Protein AF-A0A6P6MC99-F1 (afdb_monomer)

Organism: Carassius auratus (NCBI:txid7957)

Radius of gyration: 52.12 Å; Cα contacts (8 Å, |Δi|>4): 3; chains: 1; bounding box: 119×43×159 Å

Secondary structure (DSSP, 8-state):
---HHHHHT-HHHHHHHHHHHHHHHHHHHHHHHHHHHHHHHHHHHHHHHHHHHHHHHHHHHHHHHHHHHHHHHHHHHHHHHHHHHHHHHHHHHHHHHHHHHHHHHHHHHHHHHHHHHHHHHHHHGGG----------------------------S----------TTSHHHHTTSPPHHHHHHHHHHHHHHHHHHHHHHHHHHHHHHHHHHHHHHS--

Mean predicted aligned error: 21.34 Å

Solvent-accessible surface area (backbone atoms only — not comparable to full-atom values): 13332 Å² total; per-residue (Å²): 130,86,55,78,67,63,72,68,67,37,72,66,56,53,50,52,55,52,49,52,54,50,54,51,49,53,50,52,51,51,52,51,52,54,49,53,52,50,51,52,52,50,53,51,53,51,52,52,50,53,50,52,52,50,52,51,54,53,51,52,53,51,48,55,51,51,52,50,54,48,53,54,47,51,53,51,50,55,53,50,53,55,51,48,56,51,50,54,52,52,52,51,52,51,53,52,50,50,52,51,50,52,51,50,49,53,52,50,51,53,48,52,61,64,47,51,72,62,51,56,64,58,62,62,67,72,74,68,92,78,81,92,71,91,78,86,84,91,81,90,83,90,83,80,88,84,83,90,80,89,83,84,88,80,86,92,68,102,66,87,77,75,80,80,88,70,92,78,68,69,76,60,66,78,68,54,74,52,72,68,57,53,53,50,52,51,51,54,52,52,51,53,48,54,54,51,52,51,52,52,52,51,51,52,52,50,51,52,48,50,54,49,50,63,68,65,69,77,119

Structure (mmCIF, N/CA/C/O backbone):
data_AF-A0A6P6MC99-F1
#
_entry.id   AF-A0A6P6MC99-F1
#
loop_
_atom_site.group_PDB
_atom_site.id
_atom_site.type_symbol
_atom_site.label_atom_id
_atom_site.label_alt_id
_atom_site.label_comp_id
_atom_site.label_asym_id
_atom_site.label_entity_id
_atom_site.label_seq_id
_atom_site.pdbx_PDB_ins_code
_atom_site.Cartn_x
_atom_site.Cartn_y
_atom_site.Cartn_z
_atom_site.occupancy
_atom_site.B_iso_or_equiv
_atom_site.auth_seq_id
_atom_site.auth_comp_id
_atom_site.auth_asym_id
_atom_site.auth_atom_id
_atom_site.pdbx_PDB_model_num
ATOM 1 N N . MET A 1 1 ? 49.442 17.385 -78.222 1.00 50.19 1 MET A N 1
ATOM 2 C CA . MET A 1 1 ? 48.466 17.963 -77.278 1.00 50.19 1 MET A CA 1
ATOM 3 C C . MET A 1 1 ? 48.002 16.798 -76.418 1.00 50.19 1 MET A C 1
ATOM 5 O O . MET A 1 1 ? 47.464 15.870 -77.012 1.00 50.19 1 MET A O 1
ATOM 9 N N . PRO A 1 2 ? 48.352 16.731 -75.122 1.00 54.12 2 PRO A N 1
ATOM 10 C CA . PRO A 1 2 ? 47.949 15.601 -74.289 1.00 54.12 2 PRO A CA 1
ATOM 11 C C . PRO A 1 2 ? 46.421 15.571 -74.221 1.00 54.12 2 PRO A C 1
ATOM 13 O O . PRO A 1 2 ? 45.780 16.626 -74.162 1.00 54.12 2 PRO A O 1
ATOM 16 N N . LEU A 1 3 ? 45.843 14.379 -74.328 1.00 57.00 3 LEU A N 1
ATOM 17 C CA . LEU A 1 3 ? 44.398 14.209 -74.242 1.00 57.00 3 LEU A CA 1
ATOM 18 C C . LEU A 1 3 ? 43.986 14.481 -72.792 1.00 57.00 3 LEU A C 1
ATOM 20 O O . LEU A 1 3 ? 44.725 14.170 -71.863 1.00 57.00 3 LEU A O 1
ATOM 24 N N . ILE A 1 4 ? 42.804 15.062 -72.577 1.00 61.16 4 ILE A N 1
ATOM 25 C CA . ILE A 1 4 ? 42.266 15.355 -71.232 1.00 61.16 4 ILE A CA 1
ATOM 26 C C . ILE A 1 4 ? 42.248 14.091 -70.339 1.00 61.16 4 ILE A C 1
ATOM 28 O O . ILE A 1 4 ? 42.327 14.202 -69.118 1.00 61.16 4 ILE A O 1
ATOM 32 N N . SER A 1 5 ? 42.244 12.893 -70.939 1.00 58.34 5 SER A N 1
ATOM 33 C CA . SER A 1 5 ? 42.424 11.605 -70.255 1.00 58.34 5 SER A CA 1
ATOM 34 C C . SER A 1 5 ? 43.737 11.486 -69.472 1.00 58.34 5 SER A C 1
ATOM 36 O O . SER A 1 5 ? 43.748 10.891 -68.400 1.00 58.34 5 SER A O 1
ATOM 38 N N . ASP A 1 6 ? 44.827 12.085 -69.952 1.00 56.38 6 ASP A N 1
ATOM 39 C CA . ASP A 1 6 ? 46.162 11.930 -69.359 1.00 56.38 6 ASP A CA 1
ATOM 40 C C . ASP A 1 6 ? 46.322 12.759 -68.072 1.00 56.38 6 ASP A C 1
ATOM 42 O O . ASP A 1 6 ? 47.178 12.466 -67.238 1.00 56.38 6 ASP A O 1
ATOM 46 N N . PHE A 1 7 ? 45.469 13.773 -67.873 1.00 56.84 7 PHE A N 1
ATOM 47 C CA . PHE A 1 7 ? 45.438 14.588 -66.654 1.00 56.84 7 PHE A CA 1
ATOM 48 C C . PHE A 1 7 ? 44.745 13.857 -65.489 1.00 56.84 7 PHE A C 1
ATOM 50 O O . PHE A 1 7 ? 45.154 13.991 -64.335 1.00 56.84 7 PHE A O 1
ATOM 57 N N . PHE A 1 8 ? 43.737 13.031 -65.794 1.00 57.69 8 PHE A N 1
ATOM 58 C CA . PHE A 1 8 ? 43.006 12.223 -64.809 1.00 57.69 8 PHE A CA 1
ATOM 59 C C . PHE A 1 8 ? 43.668 10.868 -64.502 1.00 57.69 8 PHE A C 1
ATOM 61 O O . PHE A 1 8 ? 43.367 10.278 -63.469 1.00 57.69 8 PHE A O 1
ATOM 68 N N . SER A 1 9 ? 44.608 10.399 -65.330 1.00 60.66 9 SER A N 1
ATOM 69 C CA . SER A 1 9 ? 45.383 9.162 -65.115 1.00 60.66 9 SER A CA 1
ATOM 70 C C . SER A 1 9 ? 46.710 9.372 -64.367 1.00 60.66 9 SER A C 1
ATOM 72 O O . SER A 1 9 ? 47.644 8.583 -64.513 1.00 60.66 9 SER A O 1
ATOM 74 N N . THR A 1 10 ? 46.832 10.427 -63.554 1.00 70.12 10 THR A N 1
ATOM 75 C CA . THR A 1 10 ? 48.016 10.584 -62.697 1.00 70.12 10 THR A CA 1
ATOM 76 C C . THR A 1 10 ? 47.891 9.694 -61.447 1.00 70.12 10 THR A C 1
ATOM 78 O O . THR A 1 10 ? 46.850 9.718 -60.787 1.00 70.12 10 THR A O 1
ATOM 81 N N . PRO A 1 11 ? 48.942 8.942 -61.053 1.00 78.00 11 PRO A N 1
ATOM 82 C CA . PRO A 1 11 ? 48.895 8.014 -59.911 1.00 78.00 11 PRO A CA 1
ATOM 83 C C . PRO A 1 11 ? 48.444 8.653 -58.590 1.00 78.00 11 PRO A C 1
ATOM 85 O O . PRO A 1 11 ? 47.898 7.982 -57.717 1.00 78.00 11 PRO A O 1
ATOM 88 N N . ALA A 1 12 ? 48.661 9.963 -58.439 1.00 79.75 12 ALA A N 1
ATOM 89 C CA . ALA A 1 12 ? 48.211 10.723 -57.282 1.00 79.75 12 ALA A CA 1
ATOM 90 C C . ALA A 1 12 ? 46.677 10.809 -57.210 1.00 79.75 12 ALA A C 1
ATOM 92 O O . ALA A 1 12 ? 46.110 10.555 -56.151 1.00 79.75 12 ALA A O 1
ATOM 93 N N . VAL A 1 13 ? 45.999 11.121 -58.319 1.00 84.56 13 VAL A N 1
ATOM 94 C CA . VAL A 1 13 ? 44.530 11.246 -58.360 1.00 84.56 13 VAL A CA 1
ATOM 95 C C . VAL A 1 13 ? 43.867 9.900 -58.068 1.00 84.56 13 VAL A C 1
ATOM 97 O O . VAL A 1 13 ? 42.943 9.831 -57.261 1.00 84.56 13 VAL A O 1
ATOM 100 N N . GLU A 1 14 ? 44.391 8.815 -58.639 1.00 83.94 14 GLU A N 1
ATOM 101 C CA . GLU A 1 14 ? 43.899 7.458 -58.381 1.00 83.94 14 GLU A CA 1
ATOM 102 C C . GLU A 1 14 ? 44.097 7.038 -56.913 1.00 83.94 14 GLU A C 1
ATOM 104 O O . GLU A 1 14 ? 43.202 6.452 -56.299 1.00 83.94 14 GLU A O 1
ATOM 109 N N . TYR A 1 15 ? 45.234 7.401 -56.310 1.00 88.81 15 TYR A N 1
ATOM 110 C CA . TYR A 1 15 ? 45.494 7.168 -54.890 1.00 88.81 15 TYR A CA 1
ATOM 111 C C . TYR A 1 15 ? 44.504 7.915 -53.981 1.00 88.81 15 TYR A C 1
ATOM 113 O O . TYR A 1 15 ? 43.964 7.313 -53.050 1.00 88.81 15 TYR A O 1
ATOM 121 N N . TYR A 1 16 ? 44.231 9.197 -54.252 1.00 90.44 16 TYR A N 1
ATOM 122 C CA . TYR A 1 16 ? 43.278 9.985 -53.463 1.00 90.44 16 TYR A CA 1
ATOM 123 C C . TYR A 1 16 ? 41.850 9.445 -53.575 1.00 90.44 16 TYR A C 1
ATOM 125 O O . TYR A 1 16 ? 41.212 9.238 -52.545 1.00 90.44 16 TYR A O 1
ATOM 133 N N . LEU A 1 17 ? 41.385 9.124 -54.787 1.00 90.81 17 LEU A N 1
ATOM 134 C CA . LEU A 1 17 ? 40.055 8.542 -55.003 1.00 90.81 17 LEU A CA 1
ATOM 135 C C . LEU A 1 17 ? 39.901 7.190 -54.299 1.00 90.81 17 LEU A C 1
ATOM 137 O O . LEU A 1 17 ? 38.873 6.916 -53.681 1.00 90.81 17 LEU A O 1
ATOM 141 N N . ARG A 1 18 ? 40.936 6.343 -54.343 1.00 92.06 18 ARG A N 1
ATOM 142 C CA . ARG A 1 18 ? 40.923 5.051 -53.648 1.00 92.06 18 ARG A CA 1
ATOM 143 C C . ARG A 1 18 ? 40.907 5.217 -52.129 1.00 92.06 18 ARG A C 1
ATOM 145 O O . ARG A 1 18 ? 40.238 4.444 -51.445 1.00 92.06 18 ARG A O 1
ATOM 152 N N . LYS A 1 19 ? 41.639 6.199 -51.600 1.00 94.25 19 LYS A N 1
ATOM 153 C CA . LYS A 1 19 ? 41.633 6.516 -50.169 1.00 94.25 19 LYS A CA 1
ATOM 154 C C . LYS A 1 19 ? 40.253 7.002 -49.723 1.00 94.25 19 LYS A C 1
ATOM 156 O O . LYS A 1 19 ? 39.704 6.443 -48.784 1.00 94.25 19 LYS A O 1
ATOM 161 N N . GLU A 1 20 ? 39.673 7.961 -50.437 1.00 94.38 20 GLU A N 1
ATOM 162 C CA . GLU A 1 20 ? 38.347 8.505 -50.133 1.00 94.38 20 GLU A CA 1
ATOM 163 C C . GLU A 1 20 ? 37.256 7.425 -50.204 1.00 94.38 20 GLU A C 1
ATOM 165 O O . GLU A 1 20 ? 36.445 7.305 -49.290 1.00 94.38 20 GLU A O 1
ATOM 170 N N . ALA A 1 21 ? 37.295 6.548 -51.213 1.00 94.88 21 ALA A N 1
ATOM 171 C CA . ALA A 1 21 ? 36.375 5.415 -51.310 1.00 94.88 21 ALA A CA 1
ATOM 172 C C . ALA A 1 21 ? 36.503 4.433 -50.127 1.00 94.88 21 ALA A C 1
ATOM 174 O O . ALA A 1 21 ? 35.495 3.917 -49.639 1.00 94.88 21 ALA A O 1
ATOM 175 N N . ASN A 1 22 ? 37.724 4.182 -49.643 1.00 95.38 22 ASN A N 1
ATOM 176 C CA . ASN A 1 22 ? 37.948 3.346 -48.462 1.00 95.38 22 ASN A CA 1
ATOM 177 C C . ASN A 1 22 ? 37.447 4.020 -47.176 1.00 95.38 22 ASN A C 1
ATOM 179 O O . ASN A 1 22 ? 36.806 3.355 -46.364 1.00 95.38 22 ASN A O 1
ATOM 183 N N . ASP A 1 23 ? 37.682 5.323 -47.008 1.00 95.94 23 ASP A N 1
ATOM 184 C CA . ASP A 1 23 ? 37.211 6.094 -45.850 1.00 95.94 23 ASP A CA 1
ATOM 185 C C . ASP A 1 23 ? 35.669 6.159 -45.824 1.00 95.94 23 ASP A C 1
ATOM 187 O O . ASP A 1 23 ? 35.039 5.978 -44.776 1.00 95.94 23 ASP A O 1
ATOM 191 N N . MET A 1 24 ? 35.037 6.322 -46.993 1.00 96.19 24 MET A N 1
ATOM 192 C CA . MET A 1 24 ? 33.581 6.246 -47.149 1.00 96.19 24 MET A CA 1
ATOM 193 C C . MET A 1 24 ? 33.042 4.855 -46.808 1.00 96.19 24 MET A C 1
ATOM 195 O O . MET A 1 24 ? 32.034 4.745 -46.109 1.00 96.19 24 MET A O 1
ATOM 199 N N . LYS A 1 25 ? 33.710 3.787 -47.265 1.00 97.19 25 LYS A N 1
ATOM 200 C CA . LYS A 1 25 ? 33.334 2.406 -46.936 1.00 97.19 25 LYS A CA 1
ATOM 201 C C . LYS A 1 25 ? 33.411 2.155 -45.430 1.00 97.19 25 LYS A C 1
ATOM 203 O O . LYS A 1 25 ? 32.454 1.638 -44.861 1.00 97.19 25 LYS A O 1
ATOM 208 N N . TYR A 1 26 ? 34.508 2.562 -44.793 1.00 97.31 26 TYR A N 1
ATOM 209 C CA . TYR A 1 26 ? 34.687 2.438 -43.347 1.00 97.31 26 TYR A CA 1
ATOM 210 C C . TYR A 1 26 ? 33.591 3.190 -42.582 1.00 97.31 26 TYR A C 1
ATOM 212 O O . TYR A 1 26 ? 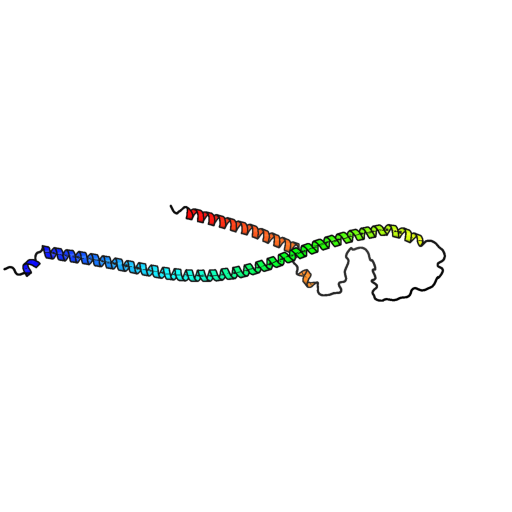32.969 2.648 -41.672 1.00 97.31 26 TYR A O 1
ATOM 220 N N . THR A 1 27 ? 33.280 4.416 -43.007 1.00 96.75 27 THR A N 1
ATOM 221 C CA . THR A 1 27 ? 32.202 5.210 -42.403 1.00 96.75 27 THR A CA 1
ATOM 222 C C . THR A 1 27 ? 30.839 4.530 -42.563 1.00 96.75 27 THR A C 1
ATOM 224 O O . THR A 1 27 ? 30.062 4.486 -41.611 1.00 96.75 27 THR A O 1
ATOM 227 N N . ALA A 1 28 ? 30.541 3.959 -43.733 1.00 97.56 28 ALA A N 1
ATOM 228 C CA . ALA A 1 28 ? 29.290 3.240 -43.973 1.00 97.56 28 ALA A CA 1
ATOM 229 C C . ALA A 1 28 ? 29.161 1.972 -43.108 1.00 97.56 28 ALA A C 1
ATOM 231 O O . ALA A 1 28 ? 28.075 1.683 -42.604 1.00 97.56 28 ALA A O 1
ATOM 232 N N . GLU A 1 29 ? 30.258 1.237 -42.908 1.00 97.44 29 GLU A N 1
ATOM 233 C CA . GLU A 1 29 ? 30.307 0.078 -42.009 1.00 97.44 29 GLU A CA 1
ATOM 234 C C . GLU A 1 29 ? 30.057 0.499 -40.553 1.00 97.44 29 GLU A C 1
ATOM 236 O O . GLU A 1 29 ? 29.166 -0.060 -39.912 1.00 97.44 29 GLU A O 1
ATOM 241 N N . MET A 1 30 ? 30.714 1.562 -40.071 1.00 97.31 30 MET A N 1
ATOM 242 C CA . MET A 1 30 ? 30.460 2.098 -38.725 1.00 97.31 30 MET A CA 1
ATOM 243 C C . MET A 1 30 ? 29.006 2.552 -38.532 1.00 97.31 30 MET A C 1
ATOM 245 O O . MET A 1 30 ? 28.391 2.261 -37.507 1.00 97.31 30 MET A O 1
ATOM 249 N N . VAL A 1 31 ? 28.425 3.253 -39.513 1.00 98.12 31 VAL A N 1
ATOM 250 C CA . VAL A 1 31 ? 27.023 3.703 -39.441 1.00 98.12 31 VAL A CA 1
ATOM 251 C C . VAL A 1 31 ? 26.068 2.511 -39.391 1.00 98.12 31 VAL A C 1
ATOM 253 O O . VAL A 1 31 ? 25.091 2.534 -38.641 1.00 98.12 31 VAL A O 1
ATOM 256 N N . LYS A 1 32 ? 26.347 1.450 -40.153 1.00 98.00 32 LYS A N 1
ATOM 257 C CA . LYS A 1 32 ? 25.544 0.224 -40.138 1.00 98.00 32 LYS A CA 1
ATOM 258 C C . LYS A 1 32 ? 25.572 -0.449 -38.765 1.00 98.00 32 LYS A C 1
ATOM 260 O O . LYS A 1 32 ? 24.515 -0.842 -38.273 1.00 98.00 32 LYS A O 1
ATOM 265 N N . GLU A 1 33 ? 26.744 -0.559 -38.146 1.00 97.75 33 GLU A N 1
ATOM 266 C CA . GLU A 1 33 ? 26.887 -1.131 -36.803 1.00 97.75 33 GLU A CA 1
ATOM 267 C C . GLU A 1 33 ? 26.158 -0.291 -35.750 1.00 97.75 33 GLU A C 1
ATOM 269 O O . GLU A 1 33 ? 25.391 -0.833 -34.952 1.00 97.75 33 GLU A O 1
ATOM 274 N N . ALA A 1 34 ? 26.318 1.035 -35.792 1.00 97.81 34 ALA A N 1
ATOM 275 C CA . ALA A 1 34 ? 25.622 1.948 -34.889 1.00 97.81 34 ALA A CA 1
ATOM 276 C C . ALA A 1 34 ? 24.094 1.834 -35.023 1.00 97.81 34 ALA A C 1
ATOM 278 O O . ALA A 1 34 ? 23.380 1.815 -34.020 1.00 97.81 34 ALA A O 1
ATOM 279 N N . LEU A 1 35 ? 23.581 1.696 -36.251 1.00 98.00 35 LEU A N 1
ATOM 280 C CA . LEU A 1 35 ? 22.150 1.523 -36.498 1.00 98.00 35 LEU A CA 1
ATOM 281 C C . LEU A 1 35 ? 21.629 0.186 -35.955 1.00 98.00 35 LEU A C 1
ATOM 283 O O . LEU A 1 35 ? 20.550 0.142 -35.366 1.00 98.00 35 LEU A O 1
ATOM 287 N N . GLN A 1 36 ? 22.391 -0.899 -36.117 1.00 97.81 36 GLN A N 1
ATOM 288 C CA . GLN A 1 36 ? 22.026 -2.204 -35.558 1.00 97.81 36 GLN A CA 1
ATOM 289 C C . GLN A 1 36 ? 21.984 -2.167 -34.028 1.00 97.81 36 GLN A C 1
ATOM 291 O O . GLN A 1 36 ? 21.026 -2.655 -33.429 1.00 97.81 36 GLN A O 1
ATOM 296 N N . GLN A 1 37 ? 22.974 -1.542 -33.390 1.00 97.44 37 GLN A N 1
ATOM 297 C CA . GLN A 1 37 ? 22.988 -1.374 -31.936 1.00 97.44 37 GLN A CA 1
ATOM 298 C C . GLN A 1 37 ? 21.809 -0.520 -31.453 1.00 97.44 37 GLN A C 1
ATOM 300 O O . GLN A 1 37 ? 21.129 -0.902 -30.501 1.00 97.44 37 GLN A O 1
ATOM 305 N N . ALA A 1 38 ? 21.509 0.585 -32.142 1.00 97.75 38 ALA A N 1
ATOM 306 C CA . ALA A 1 38 ? 20.362 1.433 -31.826 1.00 97.75 38 ALA A CA 1
ATOM 307 C C . ALA A 1 38 ? 19.029 0.676 -31.956 1.00 97.75 38 ALA A C 1
ATOM 309 O O . ALA A 1 38 ? 18.156 0.822 -31.102 1.00 97.75 38 ALA A O 1
ATOM 310 N N . TYR A 1 39 ? 18.887 -0.174 -32.977 1.00 97.38 39 TYR A N 1
ATOM 311 C CA . TYR A 1 39 ? 17.707 -1.022 -33.153 1.00 97.38 39 TYR A CA 1
ATOM 312 C C . TYR A 1 39 ? 17.544 -2.027 -32.003 1.00 97.38 39 TYR A C 1
ATOM 314 O O . TYR A 1 39 ? 16.454 -2.166 -31.449 1.00 97.38 39 TYR A O 1
ATOM 322 N N . HIS A 1 40 ? 18.628 -2.691 -31.592 1.00 97.56 40 HIS A N 1
ATOM 323 C CA . HIS A 1 40 ? 18.593 -3.607 -30.450 1.00 97.56 40 HIS A CA 1
ATOM 324 C C . HIS A 1 40 ? 18.241 -2.890 -29.143 1.00 97.56 40 HIS A C 1
ATOM 326 O O . HIS A 1 40 ? 17.380 -3.368 -28.403 1.00 97.56 40 HIS A O 1
ATOM 332 N N . ALA A 1 41 ? 18.839 -1.724 -28.890 1.00 97.69 41 ALA A N 1
ATOM 333 C CA . ALA A 1 41 ? 18.523 -0.908 -27.723 1.00 97.69 41 ALA A CA 1
ATOM 334 C C . ALA A 1 41 ? 17.046 -0.474 -27.719 1.00 97.69 41 ALA A C 1
ATOM 336 O O . ALA A 1 41 ? 16.361 -0.639 -26.712 1.00 97.69 41 ALA A O 1
ATOM 337 N N . GLN A 1 42 ? 16.521 -0.000 -28.855 1.00 97.94 42 GLN A N 1
ATOM 338 C CA . GLN A 1 42 ? 15.112 0.383 -28.989 1.00 97.94 42 GLN A CA 1
ATOM 339 C C . GLN A 1 42 ? 14.168 -0.798 -28.731 1.00 97.94 42 GLN A C 1
ATOM 341 O O . GLN A 1 42 ? 13.154 -0.641 -28.046 1.00 97.94 42 GLN A O 1
ATOM 346 N N . SER A 1 43 ? 14.491 -1.979 -29.261 1.00 97.69 43 SER A N 1
ATOM 347 C CA . SER A 1 43 ? 13.694 -3.184 -29.032 1.00 97.69 43 SER A CA 1
ATOM 348 C C . SER A 1 43 ? 13.678 -3.570 -27.552 1.00 97.69 43 SER A C 1
ATOM 350 O O . SER A 1 43 ? 12.610 -3.876 -27.031 1.00 97.69 43 SER A O 1
ATOM 352 N N . SER A 1 44 ? 14.827 -3.509 -26.867 1.00 98.00 44 SER A N 1
ATOM 353 C CA . SER A 1 44 ? 14.922 -3.798 -25.427 1.00 98.00 44 SER A CA 1
ATOM 354 C C . SER A 1 44 ? 14.071 -2.830 -24.607 1.00 98.00 44 SER A C 1
ATOM 356 O O . SER A 1 44 ? 13.232 -3.258 -23.820 1.00 98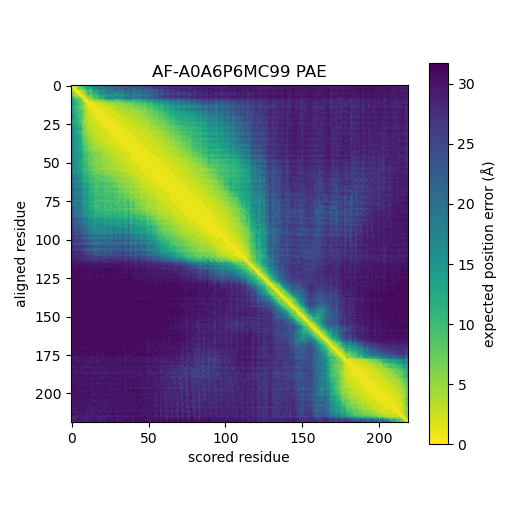.00 44 SER A O 1
ATOM 358 N N . VAL A 1 45 ? 14.207 -1.525 -24.868 1.00 98.00 45 VAL A N 1
ATOM 359 C CA . VAL A 1 45 ? 13.413 -0.479 -24.204 1.00 98.00 45 VAL A CA 1
ATOM 360 C C . VAL A 1 45 ? 11.916 -0.685 -24.438 1.00 98.00 45 VAL A C 1
ATOM 362 O O . VAL A 1 45 ? 11.110 -0.487 -23.535 1.00 98.00 45 VAL A O 1
ATOM 365 N N . THR A 1 46 ? 11.520 -1.111 -25.638 1.00 98.00 46 THR A N 1
ATOM 366 C CA . THR A 1 46 ? 10.107 -1.358 -25.955 1.00 98.00 46 THR A CA 1
ATOM 367 C C . THR A 1 46 ? 9.529 -2.513 -25.134 1.00 98.00 46 THR A C 1
ATOM 369 O O . THR A 1 46 ? 8.394 -2.411 -24.667 1.00 98.00 46 THR A O 1
ATOM 372 N N . GLU A 1 47 ? 10.282 -3.595 -24.932 1.00 98.25 47 GLU A N 1
ATOM 373 C CA . GLU A 1 47 ? 9.836 -4.715 -24.095 1.00 98.25 47 GLU A CA 1
ATOM 374 C C . GLU A 1 47 ? 9.798 -4.342 -22.607 1.00 98.25 47 GLU A C 1
ATOM 376 O O . GLU A 1 47 ? 8.810 -4.628 -21.930 1.00 98.25 47 GLU A O 1
ATOM 381 N N . GLU A 1 48 ? 10.798 -3.611 -22.109 1.00 98.44 48 GLU A N 1
ATOM 382 C CA . GLU A 1 48 ? 10.798 -3.102 -20.730 1.00 98.44 48 GLU A CA 1
ATOM 383 C C . GLU A 1 48 ? 9.619 -2.156 -20.464 1.00 98.44 48 GLU A C 1
ATOM 385 O O . GLU A 1 48 ? 8.963 -2.256 -19.429 1.00 98.44 48 GLU A O 1
ATOM 390 N N . LEU A 1 49 ? 9.272 -1.285 -21.419 1.00 97.94 49 LEU A N 1
ATOM 391 C CA . LEU A 1 49 ? 8.105 -0.405 -21.306 1.00 97.94 49 LEU A CA 1
ATOM 392 C C . LEU A 1 49 ? 6.782 -1.178 -21.286 1.00 97.94 49 LEU A C 1
ATOM 394 O O . LEU A 1 49 ? 5.857 -0.796 -20.560 1.00 97.94 49 LEU A O 1
ATOM 398 N N . LYS A 1 50 ? 6.666 -2.266 -22.058 1.00 98.31 50 LYS A N 1
ATOM 399 C CA . LYS A 1 50 ? 5.489 -3.147 -21.999 1.00 98.31 50 LYS A CA 1
ATOM 400 C C . LYS A 1 50 ? 5.372 -3.804 -20.629 1.00 98.31 50 LYS A C 1
ATOM 402 O O . LYS A 1 50 ? 4.273 -3.813 -20.072 1.00 98.31 50 LYS A O 1
ATOM 407 N N . GLN A 1 51 ? 6.484 -4.295 -20.082 1.00 98.31 51 GLN A N 1
ATOM 408 C CA . GLN A 1 51 ? 6.510 -4.892 -18.750 1.00 98.31 51 GLN A CA 1
ATOM 409 C C . GLN A 1 51 ? 6.127 -3.865 -17.680 1.00 98.31 51 GLN A C 1
ATOM 411 O O . GLN A 1 51 ? 5.183 -4.096 -16.931 1.00 98.31 51 GLN A O 1
ATOM 416 N N . ALA A 1 52 ? 6.744 -2.681 -17.692 1.00 98.44 52 ALA A N 1
ATOM 417 C CA . ALA A 1 52 ? 6.407 -1.597 -16.771 1.00 98.44 52 ALA A CA 1
ATOM 418 C C . ALA A 1 52 ? 4.923 -1.198 -16.866 1.00 98.44 52 ALA A C 1
ATOM 420 O O . ALA A 1 52 ? 4.268 -0.954 -15.856 1.00 98.44 52 ALA A O 1
ATOM 421 N N . THR A 1 53 ? 4.350 -1.186 -18.073 1.00 98.25 53 THR A N 1
ATOM 422 C CA . THR A 1 53 ? 2.917 -0.916 -18.272 1.00 98.25 53 THR A CA 1
ATOM 423 C C . THR A 1 53 ? 2.035 -2.001 -17.648 1.00 98.25 53 THR A C 1
ATOM 425 O O . THR A 1 53 ? 0.987 -1.688 -17.078 1.00 98.25 53 THR A O 1
ATOM 428 N N . ALA A 1 54 ? 2.425 -3.273 -17.764 1.00 98.25 54 ALA A N 1
ATOM 429 C CA . ALA A 1 54 ? 1.716 -4.382 -17.133 1.00 98.25 54 ALA A CA 1
ATOM 430 C C . ALA A 1 54 ? 1.793 -4.288 -15.601 1.00 98.25 54 ALA A C 1
ATOM 432 O O . ALA A 1 54 ? 0.762 -4.395 -14.933 1.00 98.25 54 ALA A O 1
ATOM 433 N N . ASP A 1 55 ? 2.975 -3.991 -15.064 1.00 98.50 55 ASP A N 1
ATOM 434 C CA . ASP A 1 55 ? 3.211 -3.850 -13.626 1.00 98.50 55 ASP A CA 1
ATOM 435 C C . ASP A 1 55 ? 2.427 -2.668 -13.033 1.00 98.50 55 ASP A C 1
ATOM 437 O O . ASP A 1 55 ? 1.810 -2.800 -11.974 1.00 98.50 55 ASP A O 1
ATOM 441 N N . ILE A 1 56 ? 2.362 -1.531 -13.740 1.00 98.31 56 ILE A N 1
ATOM 442 C CA . ILE A 1 56 ? 1.550 -0.369 -13.344 1.00 98.31 56 ILE A CA 1
ATOM 443 C C . ILE A 1 56 ? 0.069 -0.747 -13.264 1.00 98.31 56 ILE A C 1
ATOM 445 O O . ILE A 1 56 ? -0.594 -0.438 -12.275 1.00 98.31 56 ILE A O 1
ATOM 449 N N . LYS A 1 57 ? -0.459 -1.451 -14.274 1.00 98.00 57 LYS A N 1
ATOM 450 C CA . LYS A 1 57 ? -1.860 -1.903 -14.269 1.00 98.00 57 LYS A CA 1
ATOM 451 C C . LYS A 1 57 ? -2.140 -2.879 -13.126 1.00 98.00 57 LYS A C 1
ATOM 453 O O . LYS A 1 57 ? -3.175 -2.761 -12.474 1.00 98.00 57 LYS A O 1
ATOM 458 N N . GLY A 1 58 ? -1.221 -3.810 -12.867 1.00 98.12 58 GLY A N 1
ATOM 459 C CA . GLY A 1 58 ? -1.316 -4.735 -11.736 1.00 98.12 58 GLY A CA 1
ATOM 460 C C . GLY A 1 58 ? -1.326 -4.000 -10.395 1.00 98.12 58 GLY A C 1
ATOM 461 O O . GLY A 1 58 ? -2.196 -4.242 -9.560 1.00 98.12 58 GLY A O 1
ATOM 462 N N . THR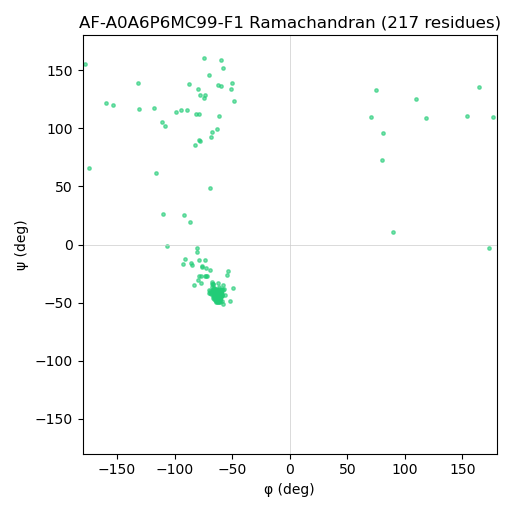 A 1 59 ? -0.425 -3.033 -10.226 1.00 98.12 59 THR A N 1
ATOM 463 C CA . THR A 1 59 ? -0.338 -2.196 -9.019 1.00 98.12 59 THR A CA 1
ATOM 464 C C . THR A 1 59 ? -1.611 -1.380 -8.809 1.00 98.12 59 THR A C 1
ATOM 466 O O . THR A 1 59 ? -2.122 -1.311 -7.695 1.00 98.12 59 THR A O 1
ATOM 469 N N . GLN A 1 60 ? -2.177 -0.811 -9.875 1.00 98.25 60 GLN A N 1
ATOM 470 C CA . GLN A 1 60 ? -3.421 -0.049 -9.795 1.00 98.25 60 GLN A CA 1
ATOM 471 C C . GLN A 1 60 ? -4.610 -0.922 -9.369 1.00 98.25 60 GLN A C 1
ATOM 473 O O . GLN A 1 60 ? -5.438 -0.483 -8.576 1.00 98.25 60 GLN A O 1
ATOM 478 N N . HIS A 1 61 ? -4.682 -2.169 -9.843 1.00 98.00 61 HIS A N 1
ATOM 479 C CA . HIS A 1 61 ? -5.708 -3.113 -9.401 1.00 98.00 61 HIS A CA 1
ATOM 480 C C . HIS A 1 61 ? -5.570 -3.459 -7.910 1.00 98.00 61 HIS A C 1
ATOM 482 O O . HIS A 1 61 ? -6.562 -3.477 -7.182 1.00 98.00 61 HIS A O 1
ATOM 488 N N . LEU A 1 62 ? -4.342 -3.706 -7.440 1.00 98.38 62 LEU A N 1
ATOM 489 C CA . LEU A 1 62 ? -4.079 -3.961 -6.021 1.00 98.38 62 LEU A CA 1
ATOM 490 C C . LEU A 1 62 ? -4.452 -2.759 -5.149 1.00 98.38 62 LEU A C 1
ATOM 492 O O . LEU A 1 62 ? -5.058 -2.950 -4.098 1.00 98.38 62 LEU A O 1
ATOM 496 N N . LEU A 1 63 ? -4.157 -1.538 -5.602 1.00 98.44 63 LEU A N 1
ATOM 497 C CA . LEU A 1 63 ? -4.515 -0.316 -4.885 1.00 98.44 63 LEU A CA 1
ATOM 498 C C . LEU A 1 63 ? -6.031 -0.208 -4.677 1.00 98.44 63 LEU A C 1
ATOM 500 O O . LEU A 1 63 ? -6.470 -0.027 -3.548 1.00 98.44 63 LEU A O 1
ATOM 504 N N . VAL A 1 64 ? -6.824 -0.417 -5.734 1.00 97.69 64 VAL A N 1
ATOM 505 C CA . VAL A 1 64 ? -8.296 -0.399 -5.642 1.00 97.69 64 VAL A CA 1
ATOM 506 C C . VAL A 1 64 ? -8.810 -1.459 -4.659 1.00 97.69 64 VAL A C 1
ATOM 508 O O . VAL A 1 64 ? -9.736 -1.200 -3.891 1.00 97.69 64 VAL A O 1
ATOM 511 N N . SER A 1 65 ? -8.203 -2.650 -4.647 1.00 98.06 65 SER A N 1
ATOM 512 C CA . SER A 1 65 ? -8.567 -3.709 -3.696 1.00 98.06 65 SER A CA 1
ATOM 513 C C . SER A 1 65 ? -8.276 -3.304 -2.248 1.00 98.06 65 SER A C 1
ATOM 515 O O . SER A 1 65 ? -9.127 -3.484 -1.380 1.00 98.06 65 SER A O 1
ATOM 517 N N . VAL A 1 66 ? -7.091 -2.743 -1.991 1.00 98.06 66 VAL A N 1
ATOM 518 C CA . VAL A 1 66 ? -6.681 -2.282 -0.657 1.00 98.06 66 VAL A CA 1
ATOM 519 C C . VAL A 1 66 ? -7.561 -1.129 -0.179 1.00 98.06 66 VAL A C 1
ATOM 521 O O . VAL A 1 66 ? -7.971 -1.121 0.980 1.00 98.06 66 VAL A O 1
ATOM 524 N N . GLU A 1 67 ? -7.898 -0.177 -1.050 1.00 96.25 67 GLU A N 1
ATOM 525 C CA . GLU A 1 67 ? -8.815 0.923 -0.729 1.00 96.25 67 GLU A CA 1
ATOM 526 C C . GLU A 1 67 ? -10.200 0.400 -0.322 1.00 96.25 67 GLU A C 1
ATOM 528 O O . GLU A 1 67 ? -10.754 0.842 0.686 1.00 96.25 67 GLU A O 1
ATOM 533 N N . SER A 1 68 ? -10.735 -0.585 -1.052 1.00 97.44 68 SER A N 1
ATOM 534 C CA . SER A 1 68 ? -12.021 -1.210 -0.719 1.00 97.44 68 SER A CA 1
ATOM 535 C C . SER A 1 68 ? -11.983 -1.910 0.642 1.00 97.44 68 SER A C 1
ATOM 537 O O . SER A 1 68 ? -12.864 -1.694 1.472 1.00 97.44 68 SER A O 1
ATOM 539 N N . GLU A 1 69 ? -10.963 -2.731 0.896 1.00 97.00 69 GLU A N 1
ATOM 540 C CA . GLU A 1 69 ? -10.828 -3.465 2.161 1.00 97.00 69 GLU A CA 1
ATOM 541 C C . GLU A 1 69 ? -10.581 -2.526 3.354 1.00 97.00 69 GLU A C 1
ATOM 543 O O . GLU A 1 69 ? -11.078 -2.759 4.464 1.00 97.00 69 GLU A O 1
ATOM 548 N N . THR A 1 70 ? -9.864 -1.426 3.116 1.00 96.38 70 THR A N 1
ATOM 549 C CA . THR A 1 70 ? -9.654 -0.360 4.102 1.00 96.38 70 THR A CA 1
ATOM 550 C C . THR A 1 70 ? -10.977 0.319 4.438 1.00 96.38 70 THR A C 1
ATOM 552 O O . THR A 1 70 ? -11.309 0.436 5.615 1.00 96.38 70 THR A O 1
ATOM 555 N N . SER A 1 71 ? -11.780 0.684 3.434 1.00 96.75 71 SER A N 1
ATOM 556 C CA . SER A 1 71 ? -13.096 1.297 3.651 1.00 96.75 71 SER A CA 1
ATOM 557 C C . SER A 1 71 ? -14.038 0.378 4.441 1.00 96.75 71 SER A C 1
ATOM 559 O O . SER A 1 71 ? -14.670 0.807 5.411 1.00 96.75 71 SER A O 1
ATOM 561 N N . ASP A 1 72 ? -14.070 -0.915 4.107 1.00 97.12 72 ASP A N 1
ATOM 562 C CA . ASP A 1 72 ? -14.847 -1.911 4.851 1.00 97.12 72 ASP A CA 1
ATOM 563 C C . ASP A 1 72 ? -14.380 -2.035 6.309 1.00 97.12 72 ASP A C 1
ATOM 565 O O . ASP A 1 72 ? -15.194 -2.174 7.232 1.00 97.12 72 ASP A O 1
ATOM 569 N N . SER A 1 73 ? -13.067 -1.980 6.537 1.00 97.38 73 SER A N 1
ATOM 570 C CA . SER A 1 73 ? -12.479 -2.025 7.877 1.00 97.38 73 SER A CA 1
ATOM 571 C C . SER A 1 73 ? -12.799 -0.770 8.687 1.00 97.38 73 SER A C 1
ATOM 573 O O . SER A 1 73 ? -13.205 -0.885 9.845 1.00 97.38 73 SER A O 1
ATOM 575 N N . GLU A 1 74 ? -12.720 0.418 8.088 1.00 94.81 74 GLU A N 1
ATOM 576 C CA . GLU A 1 74 ? -13.109 1.682 8.723 1.00 94.81 74 GLU A CA 1
ATOM 577 C C . GLU A 1 74 ? -14.580 1.670 9.161 1.00 94.81 74 GLU A C 1
ATOM 579 O O . GLU A 1 74 ? -14.906 2.055 10.290 1.00 94.81 74 GLU A O 1
ATOM 584 N N . LEU A 1 75 ? -15.480 1.158 8.314 1.00 97.31 75 LEU A N 1
ATOM 585 C CA . LEU A 1 75 ? -16.897 1.008 8.655 1.00 97.31 75 LEU A CA 1
ATOM 586 C C . LEU A 1 75 ? -17.105 0.051 9.836 1.00 97.31 75 LEU A C 1
ATOM 588 O O . LEU A 1 75 ? -17.887 0.347 10.748 1.00 97.31 75 LEU A O 1
ATOM 592 N N . LYS A 1 76 ? -16.399 -1.088 9.857 1.00 97.69 76 LYS A N 1
ATOM 593 C CA . LYS A 1 76 ? -16.451 -2.046 10.976 1.00 97.69 76 LYS A CA 1
ATOM 594 C C . LYS A 1 76 ? -15.963 -1.411 12.276 1.00 97.69 76 LYS A C 1
ATOM 596 O O . LYS A 1 76 ? -16.641 -1.550 13.296 1.00 97.69 76 LYS A O 1
ATOM 601 N N . VAL A 1 77 ? -14.847 -0.683 12.236 1.00 97.88 77 VAL A N 1
ATOM 602 C CA . VAL A 1 77 ? -14.297 0.028 13.398 1.00 97.88 77 VAL A CA 1
ATOM 603 C C . VAL A 1 77 ? -15.283 1.080 13.899 1.00 97.88 77 VAL A C 1
ATOM 605 O O . VAL A 1 77 ? -15.629 1.066 15.076 1.00 97.88 77 VAL A O 1
ATOM 608 N N . SER A 1 78 ? -15.834 1.918 13.016 1.00 96.12 78 SER A N 1
ATOM 609 C CA . SER A 1 78 ? -16.830 2.936 13.384 1.00 96.12 78 SER A CA 1
ATOM 610 C C . SER A 1 78 ? -18.051 2.327 14.087 1.00 96.12 78 SER A C 1
ATOM 612 O O . SER A 1 78 ? -18.507 2.815 15.128 1.00 96.12 78 SER A O 1
ATOM 614 N N . ASN A 1 79 ? -18.553 1.204 13.568 1.00 97.19 79 ASN A N 1
ATOM 615 C CA . ASN A 1 79 ? -19.662 0.476 14.175 1.00 97.19 79 ASN A CA 1
ATOM 616 C C . ASN A 1 79 ? -19.295 -0.118 15.543 1.00 97.19 79 ASN A C 1
ATOM 618 O O . ASN A 1 79 ? -20.098 -0.039 16.478 1.00 97.19 79 ASN A O 1
ATOM 622 N N . ALA A 1 80 ? -18.096 -0.688 15.685 1.00 96.62 80 ALA A N 1
ATOM 623 C CA . ALA A 1 80 ? -17.602 -1.210 16.956 1.00 96.62 80 ALA A CA 1
ATOM 624 C C . ALA A 1 80 ? -17.446 -0.097 18.005 1.00 96.62 80 ALA A C 1
ATOM 626 O O . ALA A 1 80 ? -17.927 -0.249 19.127 1.00 96.62 80 ALA A O 1
ATOM 627 N N . THR A 1 81 ? -16.886 1.058 17.633 1.00 94.25 81 THR A N 1
ATOM 628 C CA . THR A 1 81 ? -16.753 2.227 18.516 1.00 94.25 81 THR A CA 1
ATOM 629 C C . THR A 1 81 ? -18.112 2.716 19.014 1.00 94.25 81 THR A C 1
ATOM 631 O O . THR A 1 81 ? -18.282 2.949 20.209 1.00 94.25 81 THR A O 1
ATOM 634 N N . ARG A 1 82 ? -19.122 2.811 18.135 1.00 94.44 82 ARG A N 1
ATOM 635 C CA . ARG A 1 82 ? -20.491 3.184 18.540 1.00 94.44 82 ARG A CA 1
ATOM 636 C C . ARG A 1 82 ? -21.079 2.205 19.557 1.00 94.44 82 ARG A C 1
ATOM 638 O O . ARG A 1 82 ? -21.720 2.630 20.517 1.00 94.44 82 ARG A O 1
ATOM 645 N N . ARG A 1 83 ? -20.862 0.901 19.359 1.00 96.62 83 ARG A N 1
ATOM 646 C CA . ARG A 1 83 ? -21.312 -0.138 20.301 1.00 96.62 83 ARG A CA 1
ATOM 647 C C . ARG A 1 83 ? -20.594 -0.029 21.645 1.00 96.62 83 ARG A C 1
ATOM 649 O O . ARG A 1 83 ? -21.256 -0.125 22.673 1.00 96.62 83 ARG A O 1
ATOM 656 N N . LEU A 1 84 ? -19.286 0.224 21.640 1.00 97.62 84 LEU A N 1
ATOM 657 C CA . LEU A 1 84 ? -18.488 0.400 22.855 1.00 97.62 84 LEU A CA 1
ATOM 658 C C . LEU A 1 84 ? -18.988 1.591 23.681 1.00 97.62 84 LEU A C 1
ATOM 660 O O . LEU A 1 84 ? -19.225 1.439 24.874 1.00 97.62 84 LEU A O 1
ATOM 664 N N . LEU A 1 85 ? -19.242 2.740 23.049 1.00 94.25 85 LEU A N 1
ATOM 665 C CA . LEU A 1 85 ? -19.779 3.921 23.738 1.00 94.25 85 LEU A CA 1
ATOM 666 C C . LEU A 1 85 ? -21.142 3.651 24.390 1.00 94.25 85 LEU A C 1
ATOM 668 O O . LEU A 1 85 ? -21.393 4.092 25.512 1.00 94.25 85 LEU A O 1
ATOM 672 N N . LYS A 1 86 ? -22.014 2.892 23.715 1.00 96.19 86 LYS A N 1
ATOM 673 C CA . LYS A 1 86 ? -23.297 2.478 24.295 1.00 96.19 86 LYS A CA 1
ATOM 674 C C . LYS A 1 86 ? -23.090 1.580 25.517 1.00 96.19 86 LYS A C 1
ATOM 676 O O . LYS A 1 86 ? -23.660 1.854 26.568 1.00 96.19 86 LYS A O 1
ATOM 681 N N . LEU A 1 87 ? -22.232 0.566 25.401 1.00 97.06 87 LEU A N 1
ATOM 682 C CA . LEU A 1 87 ? -21.909 -0.330 26.514 1.00 97.06 87 LEU A CA 1
ATOM 683 C C . LEU A 1 87 ? -21.305 0.424 27.703 1.00 97.06 87 LEU A C 1
ATOM 685 O O . LEU A 1 87 ? -21.655 0.139 28.843 1.00 97.06 87 LEU A O 1
ATOM 689 N N . GLN A 1 88 ? -20.453 1.419 27.457 1.00 93.56 88 GLN A N 1
ATOM 690 C CA . GLN A 1 88 ? -19.899 2.271 28.508 1.00 93.56 88 GLN A CA 1
ATOM 691 C C . GLN A 1 88 ? -21.001 3.018 29.278 1.00 93.56 88 GLN A C 1
ATOM 693 O O . GLN A 1 88 ? -20.955 3.077 30.508 1.00 93.56 88 GLN A O 1
ATOM 698 N N . SER A 1 89 ? -22.004 3.555 28.574 1.00 96.00 89 SER A N 1
ATOM 699 C CA . SER A 1 89 ? -23.168 4.194 29.200 1.00 96.00 89 SER A CA 1
ATOM 700 C C . SER A 1 89 ? -24.000 3.197 30.011 1.00 96.00 89 SER A C 1
ATOM 702 O O . SER A 1 89 ? -24.375 3.489 31.146 1.00 96.00 89 SER A O 1
ATOM 704 N N . ASP A 1 90 ? -24.266 2.013 29.457 1.00 93.50 90 ASP A N 1
ATOM 705 C CA . ASP A 1 90 ? -25.064 0.977 30.119 1.00 93.50 90 ASP A CA 1
ATOM 706 C C . ASP A 1 90 ? -24.371 0.474 31.402 1.00 93.50 90 ASP A C 1
ATOM 708 O O . ASP A 1 90 ? -25.009 0.340 32.446 1.00 93.50 90 ASP A O 1
ATOM 712 N N . VAL A 1 91 ? -23.047 0.281 31.373 1.00 96.12 91 VAL A N 1
ATOM 713 C CA . VAL A 1 91 ? -22.248 -0.103 32.552 1.00 96.12 91 VAL A CA 1
ATOM 714 C C . VAL A 1 91 ? -22.277 0.981 33.630 1.00 96.12 91 VAL A C 1
ATOM 716 O O . VAL A 1 91 ? -22.409 0.661 34.814 1.00 96.12 91 VAL A O 1
ATOM 719 N N . ALA A 1 92 ? -22.186 2.259 33.250 1.00 94.38 92 ALA A N 1
ATOM 720 C CA . ALA A 1 92 ? -22.284 3.363 34.202 1.00 94.38 92 ALA A CA 1
ATOM 721 C C . ALA A 1 92 ? -23.648 3.376 34.916 1.00 94.38 92 ALA A C 1
ATOM 723 O O . ALA A 1 92 ? -23.693 3.471 36.144 1.00 94.38 92 AL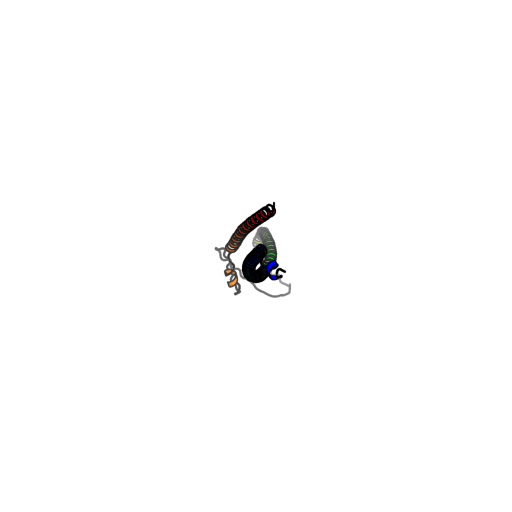A A O 1
ATOM 724 N N . LEU A 1 93 ? -24.741 3.184 34.167 1.00 95.94 93 LEU A N 1
ATOM 725 C CA . LEU A 1 93 ? -26.098 3.097 34.715 1.00 95.94 93 LEU A CA 1
ATOM 726 C C . LEU A 1 93 ? -26.277 1.893 35.646 1.00 95.94 93 LEU A C 1
ATOM 728 O O . LEU A 1 93 ? -26.873 2.015 36.717 1.00 95.94 93 LEU A O 1
ATOM 732 N N . VAL A 1 94 ? -25.751 0.723 35.272 1.00 95.62 94 VAL A N 1
ATOM 733 C CA . VAL A 1 94 ? -25.810 -0.476 36.122 1.00 95.62 94 VAL A CA 1
ATOM 734 C C . VAL A 1 94 ? -25.039 -0.258 37.423 1.00 95.62 94 VAL A C 1
ATOM 736 O O . VAL A 1 94 ? -25.543 -0.610 38.489 1.00 95.62 94 VAL A O 1
ATOM 739 N N . LYS A 1 95 ? -23.856 0.365 37.362 1.00 95.12 95 LYS A N 1
ATOM 740 C CA . LYS A 1 95 ? -23.056 0.689 38.550 1.00 95.12 95 LYS A CA 1
ATOM 741 C C . LYS A 1 95 ? -23.797 1.642 39.488 1.00 95.12 95 LYS A C 1
ATOM 743 O O . LYS A 1 95 ? -23.826 1.403 40.692 1.00 95.12 95 LYS A O 1
ATOM 748 N N . GLU A 1 96 ? -24.420 2.687 38.948 1.00 93.25 96 GLU A N 1
ATOM 749 C CA . GLU A 1 96 ? -25.247 3.614 39.727 1.00 93.25 96 GLU A CA 1
ATOM 750 C C . GLU A 1 96 ? -26.426 2.887 40.389 1.00 93.25 96 GLU A C 1
ATOM 752 O O . GLU A 1 96 ? -26.630 2.990 41.600 1.00 93.25 96 GLU A O 1
ATOM 757 N N . LYS A 1 97 ? -27.167 2.083 39.618 1.00 95.19 97 LYS A N 1
ATOM 758 C CA . LYS A 1 97 ? -28.306 1.315 40.129 1.00 95.19 97 LYS A CA 1
ATOM 759 C C . LYS A 1 97 ? -27.889 0.339 41.231 1.00 95.19 97 LYS A C 1
ATOM 761 O O . LYS A 1 97 ? -28.587 0.239 42.235 1.00 95.19 97 LYS A O 1
ATOM 766 N N . ALA A 1 98 ? -26.749 -0.333 41.079 1.00 93.06 98 ALA A N 1
ATOM 767 C CA . ALA A 1 98 ? -26.210 -1.238 42.091 1.00 93.06 98 ALA A CA 1
ATOM 768 C C . ALA A 1 98 ? -25.882 -0.508 43.406 1.00 93.06 98 ALA A C 1
ATOM 770 O O . ALA A 1 98 ? -26.247 -0.994 44.477 1.00 93.06 98 ALA A O 1
ATOM 771 N N . ILE A 1 99 ? -25.265 0.680 43.335 1.00 94.12 99 ILE A N 1
ATOM 772 C CA . ILE A 1 99 ? -24.983 1.520 44.514 1.00 94.12 99 ILE A CA 1
ATOM 773 C C . ILE A 1 99 ? -26.288 1.937 45.208 1.00 94.12 99 ILE A C 1
ATOM 775 O O . ILE A 1 99 ? -26.405 1.821 46.431 1.00 94.12 99 ILE A O 1
ATOM 779 N N . ASN A 1 100 ? -27.289 2.372 44.439 1.00 91.62 100 ASN A N 1
ATOM 780 C CA . ASN A 1 100 ? -28.585 2.790 44.974 1.00 91.62 100 ASN A CA 1
ATOM 781 C C . ASN A 1 100 ? -29.333 1.629 45.646 1.00 91.62 100 ASN A C 1
ATOM 783 O O . ASN A 1 100 ? -29.824 1.782 46.764 1.00 91.62 100 ASN A O 1
ATOM 787 N N . THR A 1 101 ? -29.381 0.453 45.012 1.00 93.06 101 THR A N 1
ATOM 788 C CA . THR A 1 101 ? -29.997 -0.748 45.598 1.00 93.06 101 THR A CA 1
ATOM 789 C C . THR A 1 101 ? -29.272 -1.188 46.866 1.00 93.06 101 THR A C 1
ATOM 791 O O . THR A 1 101 ? -29.933 -1.468 47.861 1.00 93.06 101 THR A O 1
ATOM 794 N N . SER A 1 102 ? -27.934 -1.188 46.873 1.00 91.25 102 SER A N 1
ATOM 795 C CA . SER A 1 102 ? -27.155 -1.516 48.073 1.00 91.25 102 SER A CA 1
ATOM 796 C C . SER A 1 102 ? -27.436 -0.541 49.217 1.00 91.25 102 SER A C 1
ATOM 798 O O . SER A 1 102 ? -27.606 -0.964 50.355 1.00 91.25 102 SER A O 1
ATOM 800 N N . THR A 1 103 ? -27.521 0.759 48.925 1.00 91.25 103 THR A N 1
ATOM 801 C CA . THR A 1 103 ? -27.816 1.795 49.928 1.00 91.25 103 THR A CA 1
ATOM 802 C C . THR A 1 103 ? -29.233 1.644 50.478 1.00 91.25 103 THR A C 1
ATOM 804 O O . THR A 1 103 ? -29.443 1.720 51.686 1.00 91.25 103 THR A O 1
ATOM 807 N N . SER A 1 104 ? -30.209 1.385 49.603 1.00 92.38 104 SER A N 1
ATOM 808 C CA . SER A 1 104 ? -31.591 1.121 50.007 1.00 92.38 104 SER A CA 1
ATOM 809 C C . SER A 1 104 ? -31.692 -0.120 50.890 1.00 92.3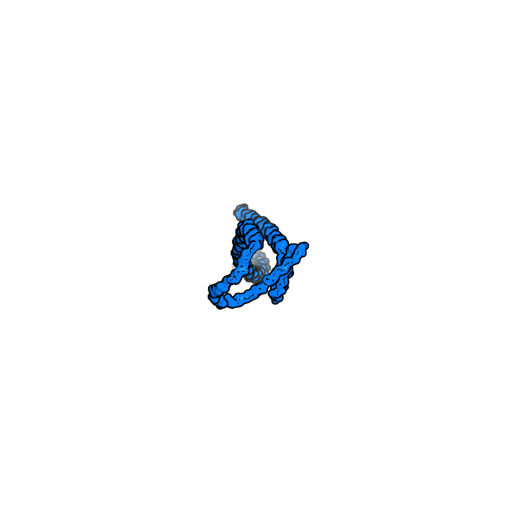8 104 SER A C 1
ATOM 811 O O . SER A 1 104 ? -32.381 -0.066 51.900 1.00 92.38 104 SER A O 1
ATOM 813 N N . ALA A 1 105 ? -30.996 -1.207 50.544 1.00 90.44 105 ALA A N 1
ATOM 814 C CA . ALA A 1 105 ? -30.986 -2.434 51.336 1.00 90.44 105 ALA A CA 1
ATOM 815 C C . ALA A 1 105 ? -30.419 -2.196 52.745 1.00 90.44 105 ALA A C 1
ATOM 817 O O . ALA A 1 105 ? -31.056 -2.587 53.717 1.00 90.44 105 ALA A O 1
ATOM 818 N N . ILE A 1 106 ? -29.294 -1.475 52.860 1.00 87.88 106 ILE A N 1
ATOM 819 C CA . ILE A 1 106 ? -28.700 -1.091 54.155 1.00 87.88 106 ILE A CA 1
ATOM 820 C C . ILE A 1 106 ? -29.677 -0.242 54.983 1.00 87.88 106 ILE A C 1
ATOM 822 O O . ILE A 1 106 ? -29.815 -0.442 56.189 1.00 87.88 106 ILE A O 1
ATOM 826 N N . ASN A 1 107 ? -30.370 0.714 54.357 1.00 88.56 107 ASN A N 1
ATOM 827 C CA . ASN A 1 107 ? -31.351 1.546 55.057 1.00 88.56 107 ASN A CA 1
ATOM 828 C C . ASN A 1 107 ? -32.547 0.725 55.552 1.00 88.56 107 ASN A C 1
ATOM 830 O O . ASN A 1 107 ? -32.958 0.894 56.696 1.00 88.56 107 ASN A O 1
ATOM 834 N N . THR A 1 108 ? -33.075 -0.182 54.727 1.00 85.38 108 THR A N 1
ATOM 835 C CA . THR A 1 108 ? -34.175 -1.075 55.115 1.00 85.38 108 THR A CA 1
ATOM 836 C C . THR A 1 108 ? -33.763 -2.040 56.226 1.00 85.38 108 THR A C 1
ATOM 838 O O . THR A 1 108 ? -34.546 -2.264 57.143 1.00 85.38 108 THR A O 1
ATOM 841 N N . GLU A 1 109 ? -32.537 -2.571 56.195 1.00 82.88 109 GLU A N 1
ATOM 842 C CA . GLU A 1 109 ? -31.981 -3.392 57.279 1.00 82.88 109 GLU A CA 1
ATOM 843 C C . GLU A 1 109 ? -31.917 -2.595 58.589 1.00 82.88 109 GLU A C 1
ATOM 845 O O . GLU A 1 109 ? -32.455 -3.021 59.608 1.00 82.88 109 GLU A O 1
ATOM 850 N N . LYS A 1 110 ? -31.387 -1.367 58.540 1.00 85.81 110 LYS A N 1
ATOM 851 C CA . LYS A 1 110 ? -31.345 -0.462 59.695 1.00 85.81 110 LYS A CA 1
ATOM 852 C C . LYS A 1 110 ? -32.740 -0.115 60.234 1.00 85.81 110 LYS A C 1
ATOM 854 O O . LYS A 1 110 ? -32.923 0.004 61.448 1.00 85.81 110 LYS A O 1
ATOM 859 N N . GLU A 1 111 ? -33.717 0.099 59.356 1.00 81.31 111 GLU A N 1
ATOM 860 C CA . GLU A 1 111 ? -35.112 0.345 59.738 1.00 81.31 111 GLU A CA 1
ATOM 861 C C . GLU A 1 111 ? -35.740 -0.890 60.394 1.00 81.31 111 GLU A C 1
ATOM 863 O O . GLU A 1 111 ? -36.353 -0.760 61.453 1.00 81.31 111 GLU A O 1
ATOM 868 N N . ALA A 1 112 ? -35.538 -2.084 59.831 1.00 78.00 112 ALA A N 1
ATOM 869 C CA . ALA A 1 112 ? -36.006 -3.341 60.411 1.00 78.00 112 ALA A CA 1
ATOM 870 C C . ALA A 1 112 ? -35.402 -3.587 61.806 1.00 78.00 112 ALA A C 1
ATOM 872 O O . ALA A 1 112 ? -36.138 -3.892 62.749 1.00 78.00 112 ALA A O 1
ATOM 873 N N . ASP A 1 113 ? -34.098 -3.352 61.969 1.00 74.62 113 ASP A N 1
ATOM 874 C CA . ASP A 1 113 ? -33.408 -3.429 63.262 1.00 74.62 113 ASP A CA 1
ATOM 875 C C . ASP A 1 113 ? -33.955 -2.416 64.276 1.00 74.62 113 ASP A C 1
ATOM 877 O O . ASP A 1 113 ? -34.081 -2.720 65.462 1.00 74.62 113 ASP A O 1
ATOM 881 N N . SER A 1 114 ? -34.332 -1.219 63.818 1.00 77.81 114 SER A N 1
ATOM 882 C CA . SER A 1 114 ? -34.922 -0.177 64.669 1.00 77.81 114 SER A CA 1
ATOM 883 C C . SER A 1 114 ? -36.371 -0.484 65.077 1.00 77.81 114 SER A C 1
ATOM 885 O O . SER A 1 114 ? -36.820 -0.035 66.133 1.00 77.81 114 SER A O 1
ATOM 887 N N . ILE A 1 115 ? -37.108 -1.256 64.273 1.00 67.94 115 ILE A N 1
ATOM 888 C CA . ILE A 1 115 ? -38.486 -1.693 64.557 1.00 67.94 115 ILE A CA 1
ATOM 889 C C . ILE A 1 115 ? -38.510 -2.882 65.535 1.00 67.94 115 ILE A C 1
ATOM 891 O O . ILE A 1 115 ? -39.430 -2.990 66.348 1.00 67.94 115 ILE A O 1
ATOM 895 N N . ASN A 1 116 ? -37.487 -3.739 65.518 1.00 61.16 116 ASN A N 1
ATOM 896 C CA . ASN A 1 116 ? -37.380 -4.929 66.371 1.00 61.16 116 ASN A CA 1
ATOM 897 C C . ASN A 1 116 ? -37.591 -4.660 67.890 1.00 61.16 116 ASN A C 1
ATOM 899 O O . ASN A 1 116 ? -38.442 -5.313 68.496 1.00 61.16 116 ASN A O 1
ATOM 903 N N . PRO A 1 117 ? -36.949 -3.655 68.528 1.00 58.09 117 PRO A N 1
ATOM 904 C CA . PRO A 1 117 ? -37.162 -3.353 69.951 1.00 58.09 117 PRO A CA 1
ATOM 905 C C . PRO A 1 117 ? -38.515 -2.683 70.265 1.00 58.09 117 PRO A C 1
ATOM 907 O O . PRO A 1 117 ? -38.907 -2.615 71.429 1.00 58.09 117 PRO A O 1
ATOM 910 N N . LEU A 1 118 ? -39.246 -2.189 69.258 1.00 56.22 118 LEU A N 1
ATOM 911 C CA . LEU A 1 118 ? -40.613 -1.660 69.394 1.00 56.22 118 LEU A CA 1
ATOM 912 C C . LEU A 1 118 ? -41.684 -2.763 69.309 1.00 56.22 118 LEU A C 1
ATOM 914 O O . LEU A 1 118 ? -42.807 -2.559 69.772 1.00 56.22 118 LEU A O 1
ATOM 918 N N . ALA A 1 119 ? -41.343 -3.945 68.787 1.00 52.47 119 ALA A N 1
ATOM 919 C CA . ALA A 1 119 ? -42.224 -5.114 68.776 1.00 52.47 119 ALA A CA 1
ATOM 920 C C . ALA A 1 119 ? -42.265 -5.853 70.133 1.00 52.47 119 ALA A C 1
ATOM 922 O O . ALA A 1 119 ? -43.292 -6.435 70.494 1.00 52.47 119 ALA A O 1
ATOM 923 N N . ASP A 1 120 ? -41.198 -5.776 70.931 1.00 51.44 120 ASP A N 1
ATOM 924 C CA . ASP A 1 120 ? -41.133 -6.365 72.277 1.00 51.44 120 ASP A CA 1
ATOM 925 C C . ASP A 1 120 ? -42.152 -5.787 73.287 1.00 51.44 120 ASP A C 1
ATOM 927 O O . ASP A 1 120 ? -42.798 -6.569 73.997 1.00 51.44 120 ASP A O 1
ATOM 931 N N . PRO A 1 121 ? -42.401 -4.462 73.363 1.00 50.16 121 PRO A N 1
ATOM 932 C CA . PRO A 1 121 ? -43.463 -3.932 74.216 1.00 50.16 121 PRO A CA 1
ATOM 933 C C . PRO A 1 121 ? -44.883 -4.276 73.728 1.00 50.16 121 PRO A C 1
ATOM 935 O O . PRO A 1 121 ? -45.791 -4.315 74.555 1.00 50.16 121 PRO A O 1
ATOM 938 N N . LEU A 1 122 ? -45.100 -4.603 72.444 1.00 46.22 122 LEU A N 1
ATOM 939 C CA . LEU A 1 122 ? -46.410 -5.054 71.935 1.00 46.22 122 LEU A CA 1
ATOM 940 C C . LEU A 1 122 ? -46.722 -6.516 72.291 1.00 46.22 122 LEU A C 1
ATOM 942 O O . LEU A 1 122 ? -47.887 -6.861 72.486 1.00 46.22 122 LEU A O 1
ATOM 946 N N . LYS A 1 123 ? -45.702 -7.363 72.475 1.00 46.78 123 LYS A N 1
ATOM 947 C CA . LYS A 1 123 ? -45.874 -8.732 72.995 1.00 46.78 123 LYS A CA 1
ATOM 948 C C . LYS A 1 123 ? -46.351 -8.743 74.453 1.00 46.78 123 LYS A C 1
ATOM 950 O O . LYS A 1 123 ? -47.163 -9.582 74.827 1.00 46.78 123 LYS A O 1
ATOM 955 N N . LYS A 1 124 ? -45.914 -7.770 75.262 1.00 46.09 124 LYS A N 1
ATOM 956 C CA . LYS A 1 124 ? -46.293 -7.643 76.683 1.00 46.09 124 LYS A CA 1
ATOM 957 C C . LYS A 1 124 ? -47.701 -7.091 76.933 1.00 46.09 124 LYS A C 1
ATOM 959 O O . LYS A 1 124 ? -48.235 -7.293 78.018 1.00 46.09 124 LYS A O 1
ATOM 964 N N . VAL A 1 125 ? -48.328 -6.429 75.957 1.00 44.25 125 VAL A N 1
ATOM 965 C CA . VAL A 1 125 ? -49.726 -5.956 76.080 1.00 44.25 125 VAL A CA 1
ATOM 966 C C . VAL A 1 125 ? -50.738 -7.095 75.861 1.00 44.25 125 VAL A C 1
ATOM 968 O O . VAL A 1 125 ? -51.898 -6.971 76.240 1.00 44.25 125 VAL A O 1
ATOM 971 N N . SER A 1 126 ? -50.301 -8.248 75.339 1.00 46.38 126 SER A N 1
ATOM 972 C CA . SER A 1 126 ? -51.144 -9.440 75.161 1.00 46.38 126 SER A CA 1
ATOM 973 C C . SER A 1 126 ? -51.326 -10.287 76.436 1.00 46.38 126 SER A C 1
ATOM 975 O O . SER A 1 126 ? -52.060 -11.273 76.398 1.00 46.38 126 SER A O 1
ATOM 977 N N . GLU A 1 127 ? -50.687 -9.938 77.558 1.00 41.31 127 GLU A N 1
ATOM 978 C CA . GLU A 1 127 ? -50.697 -10.737 78.800 1.00 41.31 127 GLU A CA 1
ATOM 979 C C . GLU A 1 127 ? -51.499 -10.098 79.954 1.00 41.31 127 GLU A C 1
ATOM 981 O O . GLU A 1 127 ? -51.249 -10.374 81.127 1.00 41.31 127 GLU A O 1
ATOM 986 N N . LEU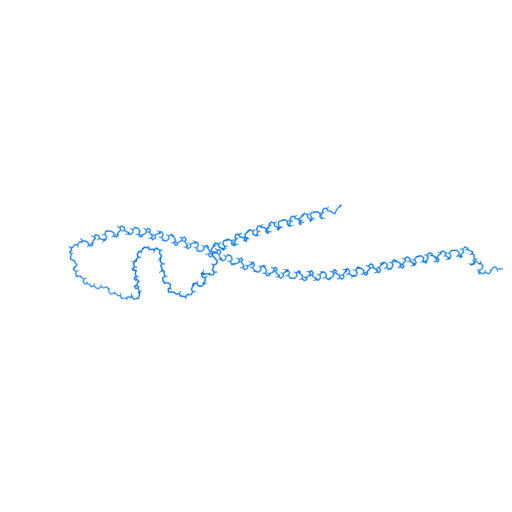 A 1 128 ? -52.498 -9.260 79.657 1.00 39.91 128 LEU A N 1
ATOM 987 C CA . LEU A 1 128 ? -53.481 -8.809 80.651 1.00 39.91 128 LEU A CA 1
ATOM 988 C C . LEU A 1 128 ? -54.774 -9.640 80.536 1.00 39.91 128 LEU A C 1
ATOM 990 O O . LEU A 1 128 ? -55.471 -9.548 79.523 1.00 39.91 128 LEU A O 1
ATOM 994 N N . PRO A 1 129 ? -55.134 -10.450 81.552 1.00 41.59 129 PRO A N 1
ATOM 995 C CA . PRO A 1 129 ? -56.364 -11.223 81.531 1.00 41.59 129 PRO A CA 1
ATOM 996 C C . PRO A 1 129 ? -57.533 -10.327 81.939 1.00 41.59 129 PRO A C 1
ATOM 998 O O . PRO A 1 129 ? -57.651 -9.930 83.096 1.00 41.59 129 PRO A O 1
ATOM 1001 N N . GLY A 1 130 ? -58.435 -10.042 81.003 1.00 39.47 130 GLY A N 1
ATOM 1002 C CA . GLY A 1 130 ? -59.736 -9.491 81.365 1.00 39.47 130 GLY A CA 1
ATOM 1003 C C . GLY A 1 130 ? -60.405 -8.665 80.282 1.00 39.47 130 GLY A C 1
ATOM 1004 O O . GLY A 1 130 ? -60.050 -7.516 80.062 1.00 39.47 130 GLY A O 1
ATOM 1005 N N . HIS A 1 131 ? -61.487 -9.231 79.746 1.00 36.94 131 HIS A N 1
ATOM 1006 C CA . HIS A 1 131 ? -62.606 -8.510 79.135 1.00 36.94 131 HIS A CA 1
ATOM 1007 C C . HIS A 1 131 ? -62.421 -8.013 77.688 1.00 36.94 131 HIS A C 1
ATOM 1009 O O . HIS A 1 131 ? -62.404 -6.819 77.407 1.00 36.94 131 HIS A O 1
ATOM 1015 N N . VAL A 1 132 ? -62.435 -8.946 76.729 1.00 30.72 132 VAL A N 1
ATOM 1016 C CA . VAL A 1 132 ? -62.884 -8.624 75.363 1.00 30.72 132 VAL A CA 1
ATOM 1017 C C . VAL A 1 132 ? -64.415 -8.590 75.376 1.00 30.72 132 VAL A C 1
ATOM 1019 O O . VAL A 1 132 ? -65.083 -9.605 75.190 1.00 30.72 132 VAL A O 1
ATOM 1022 N N . MET A 1 133 ? -64.965 -7.414 75.674 1.00 30.27 133 MET A N 1
ATOM 1023 C CA . MET A 1 133 ? -66.359 -7.075 75.395 1.00 30.27 133 MET A CA 1
ATOM 1024 C C . MET A 1 133 ? -66.496 -6.739 73.910 1.00 30.27 133 MET A C 1
ATOM 1026 O O . MET A 1 133 ? -65.771 -5.893 73.386 1.00 30.27 133 MET A O 1
ATOM 1030 N N . SER A 1 134 ? -67.455 -7.387 73.248 1.00 39.72 134 SER A N 1
ATOM 1031 C CA . SER A 1 134 ? -68.002 -6.957 71.961 1.00 39.72 134 SER A CA 1
ATOM 1032 C C . SER A 1 134 ? -68.358 -5.473 71.992 1.00 39.72 134 SER A C 1
ATOM 1034 O O . SER A 1 134 ? -69.228 -5.078 72.765 1.00 39.72 134 SER A O 1
ATOM 1036 N N . ILE A 1 135 ? -67.794 -4.683 71.077 1.00 33.09 135 ILE A N 1
ATOM 1037 C CA . ILE A 1 135 ? -68.447 -3.464 70.597 1.00 33.09 135 ILE A CA 1
ATOM 1038 C C . ILE A 1 135 ? -68.422 -3.462 69.070 1.00 33.09 135 ILE A C 1
ATOM 1040 O O . ILE A 1 135 ? -67.382 -3.471 68.419 1.00 33.09 135 ILE A O 1
ATOM 1044 N N . ASN A 1 136 ? -69.641 -3.499 68.546 1.00 27.64 136 ASN A N 1
ATOM 1045 C CA . ASN A 1 136 ? -70.032 -3.360 67.159 1.00 27.64 136 ASN A CA 1
ATOM 1046 C C . ASN A 1 136 ? -69.613 -2.017 66.534 1.00 27.64 136 ASN A C 1
ATOM 1048 O O . ASN A 1 136 ? -69.605 -0.980 67.192 1.00 27.64 136 ASN A O 1
ATOM 1052 N N . SER A 1 137 ? -69.556 -2.065 65.202 1.00 31.67 137 SER A N 1
ATOM 1053 C CA . SER A 1 137 ? -70.227 -1.163 64.250 1.00 31.67 137 SER A CA 1
ATOM 1054 C C . SER A 1 137 ? -69.378 -0.176 63.444 1.00 31.67 137 SER A C 1
ATOM 1056 O O . SER A 1 137 ? -68.712 0.704 63.969 1.00 31.67 137 SER A O 1
ATOM 1058 N N . LEU A 1 138 ? -69.593 -0.313 62.131 1.00 33.66 138 LEU A N 1
ATOM 1059 C CA . LEU A 1 138 ? -69.593 0.706 61.084 1.00 33.66 138 LEU A CA 1
ATOM 1060 C C . LEU A 1 138 ? -68.257 1.343 60.669 1.00 33.66 138 LEU A C 1
ATOM 1062 O O . LEU A 1 138 ? -67.705 2.218 61.323 1.00 33.66 138 LEU A O 1
ATOM 1066 N N . GLY A 1 139 ? -67.850 0.972 59.454 1.00 31.08 139 GLY A N 1
ATOM 1067 C CA . GLY A 1 139 ? -66.826 1.618 58.643 1.00 31.08 139 GLY A CA 1
ATOM 1068 C C . GLY A 1 139 ? -66.771 0.948 57.272 1.00 31.08 139 GLY A C 1
ATOM 1069 O O . GLY A 1 139 ? -65.836 0.220 56.964 1.00 31.08 139 GLY A O 1
ATOM 1070 N N . GLU A 1 140 ? -67.849 1.096 56.505 1.00 33.41 140 GLU A N 1
ATOM 1071 C CA . GLU A 1 140 ? -67.993 0.649 55.118 1.00 33.41 140 GLU A CA 1
ATOM 1072 C C . GLU A 1 140 ? -66.827 1.127 54.224 1.00 33.41 140 GLU A C 1
ATOM 1074 O O . GLU A 1 140 ? -66.483 2.302 54.258 1.00 33.41 140 GLU A O 1
ATOM 1079 N N . TYR A 1 141 ? -66.250 0.248 53.395 1.00 26.95 141 TYR A N 1
ATOM 1080 C CA . TYR A 1 141 ? -66.320 0.269 51.916 1.00 26.95 141 TYR A CA 1
ATOM 1081 C C . TYR A 1 141 ? -65.241 -0.638 51.295 1.00 26.95 141 TYR A C 1
ATOM 1083 O O . TYR A 1 141 ? -64.080 -0.646 51.692 1.00 26.95 141 TYR A O 1
ATOM 1091 N N . ARG A 1 142 ? -65.648 -1.427 50.295 1.00 37.25 142 ARG A N 1
ATOM 1092 C CA . ARG A 1 142 ? -64.825 -2.409 49.571 1.00 37.25 142 ARG A CA 1
ATOM 1093 C C . ARG A 1 142 ? -64.091 -1.766 48.387 1.00 37.25 142 ARG A C 1
ATOM 1095 O O . ARG A 1 142 ? -64.732 -1.100 47.584 1.00 37.25 142 ARG A O 1
ATOM 1102 N N . PHE A 1 143 ? -62.825 -2.132 48.191 1.00 28.64 143 PHE A N 1
ATOM 1103 C CA . PHE A 1 143 ? -62.195 -2.457 46.897 1.00 28.64 143 PHE A CA 1
ATOM 1104 C C . PHE A 1 143 ? -60.944 -3.283 47.259 1.00 28.64 143 PHE A C 1
ATOM 1106 O O . PHE A 1 143 ? -60.176 -2.851 48.104 1.00 28.64 143 PHE A O 1
ATOM 1113 N N . GLY A 1 144 ? -60.701 -4.520 46.834 1.00 29.09 144 GLY A N 1
ATOM 1114 C CA . GLY A 1 144 ? -61.042 -5.190 45.588 1.00 29.09 144 GLY A CA 1
ATOM 1115 C C . GLY A 1 144 ? -59.721 -5.587 44.920 1.00 29.09 144 GLY A C 1
ATOM 1116 O O . GLY A 1 144 ? -59.043 -4.700 44.421 1.00 29.09 144 GLY A O 1
ATOM 1117 N N . SER A 1 145 ? -59.413 -6.898 44.899 1.00 31.30 145 SER A N 1
ATOM 1118 C CA . SER A 1 145 ? -58.262 -7.564 44.235 1.00 31.30 145 SER A CA 1
ATOM 1119 C C . SER A 1 145 ? -56.893 -7.385 44.924 1.00 31.30 145 SER A C 1
ATOM 1121 O O . SER A 1 145 ? -56.514 -6.268 45.229 1.00 31.30 145 SER A O 1
ATOM 1123 N N . SER A 1 146 ? -56.036 -8.385 45.152 1.00 37.72 146 SER A N 1
ATOM 1124 C CA . SER A 1 146 ? -56.021 -9.837 44.917 1.00 37.72 146 SER A CA 1
ATOM 1125 C C . SER A 1 146 ? -54.696 -10.376 45.497 1.00 37.72 146 SER A C 1
ATOM 1127 O O . SER A 1 146 ? -53.704 -9.652 45.495 1.00 37.72 146 SER A O 1
ATOM 1129 N N . ALA A 1 147 ? -54.694 -11.663 45.859 1.00 32.59 147 ALA A N 1
ATOM 1130 C CA . ALA A 1 147 ? -53.553 -12.563 46.076 1.00 32.59 147 ALA A CA 1
ATOM 1131 C C . ALA A 1 147 ? -52.798 -12.493 47.421 1.00 32.59 147 ALA A C 1
ATOM 1133 O O . ALA A 1 147 ? -51.837 -11.752 47.607 1.00 32.59 147 ALA A O 1
ATOM 1134 N N . GLU A 1 148 ? -53.201 -13.394 48.320 1.00 35.47 148 GLU A N 1
ATOM 1135 C CA . GLU A 1 148 ? -52.351 -13.989 49.354 1.00 35.47 148 GLU A CA 1
ATOM 1136 C C . GLU A 1 148 ? -51.161 -14.728 48.715 1.00 35.47 148 GLU A C 1
ATOM 1138 O O . GLU A 1 148 ? -51.339 -15.499 47.770 1.00 35.47 148 GLU A O 1
ATOM 1143 N N . ILE A 1 149 ? -49.958 -14.551 49.268 1.00 32.75 149 ILE A N 1
ATOM 1144 C CA . ILE A 1 149 ? -48.820 -15.453 49.051 1.00 32.75 149 ILE A CA 1
ATOM 1145 C C . ILE A 1 149 ? -48.446 -16.044 50.410 1.00 32.75 149 ILE A C 1
ATOM 1147 O O . ILE A 1 149 ? -48.077 -15.329 51.339 1.00 32.75 149 ILE A O 1
ATOM 1151 N N . PHE A 1 150 ? -48.570 -17.366 50.507 1.00 32.53 150 P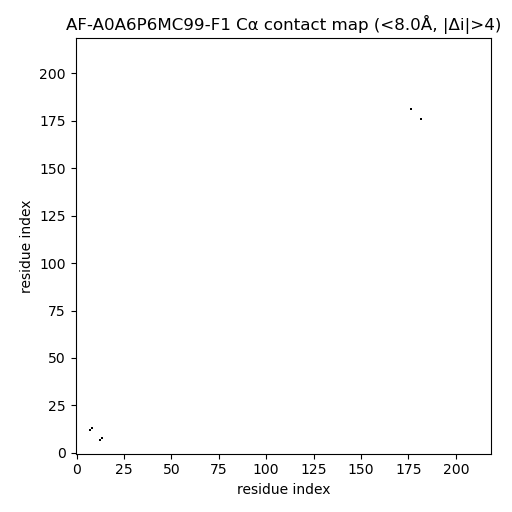HE A N 1
ATOM 1152 C CA . PHE A 1 150 ? -48.132 -18.175 51.640 1.00 32.53 150 PHE A CA 1
ATOM 1153 C C . PHE A 1 150 ? -46.602 -18.303 51.606 1.00 32.53 150 PHE A C 1
ATOM 1155 O O . PHE A 1 150 ? -46.043 -18.752 50.607 1.00 32.53 150 PHE A O 1
ATOM 1162 N N . ILE A 1 151 ? -45.929 -17.955 52.703 1.00 36.44 151 ILE A N 1
ATOM 1163 C CA . ILE A 1 151 ? -44.519 -18.289 52.935 1.00 36.44 151 ILE A CA 1
ATOM 1164 C C . ILE A 1 151 ? -44.496 -19.308 54.074 1.00 36.44 151 ILE A C 1
ATOM 1166 O O . ILE A 1 151 ? -44.715 -18.949 55.228 1.00 36.44 151 ILE A O 1
ATOM 1170 N N . SER A 1 152 ? -44.256 -20.582 53.760 1.00 37.53 152 SER A N 1
ATOM 1171 C CA . SER A 1 152 ? -43.844 -21.568 54.762 1.00 37.53 152 SER A CA 1
ATOM 1172 C C . SER A 1 152 ? -42.322 -21.656 54.752 1.00 37.53 152 SER A C 1
ATOM 1174 O O . SER A 1 152 ? -41.724 -22.024 53.741 1.00 37.53 152 SER A O 1
ATOM 1176 N N . ALA A 1 153 ? -41.713 -21.276 55.870 1.00 37.59 153 ALA A N 1
ATOM 1177 C CA . ALA A 1 153 ? -40.292 -21.426 56.122 1.00 37.59 153 ALA A CA 1
ATOM 1178 C C . ALA A 1 153 ? -39.969 -22.900 56.397 1.00 37.59 153 ALA A C 1
ATOM 1180 O O . ALA A 1 153 ? -40.593 -23.493 57.271 1.00 37.59 153 ALA A O 1
ATOM 1181 N N . ASP A 1 154 ? -38.976 -23.446 55.695 1.00 32.72 154 ASP A N 1
ATOM 1182 C CA . ASP A 1 154 ? -38.229 -24.612 56.157 1.00 32.72 154 ASP A CA 1
ATOM 1183 C C . ASP A 1 154 ? -36.727 -24.344 56.022 1.00 32.72 154 ASP A C 1
ATOM 1185 O O . ASP A 1 154 ? -36.243 -23.696 55.091 1.00 32.72 154 ASP A O 1
ATOM 1189 N N . THR A 1 155 ? -36.036 -24.794 57.056 1.00 47.69 155 THR A N 1
ATOM 1190 C CA . THR A 1 155 ? -34.667 -24.526 57.487 1.00 47.69 155 THR A CA 1
ATOM 1191 C C . THR A 1 155 ? -33.573 -25.215 56.657 1.00 47.69 155 THR A C 1
ATOM 1193 O O . THR A 1 155 ? -33.793 -26.249 56.032 1.00 47.69 155 THR A O 1
ATOM 1196 N N . ASP A 1 156 ? -32.359 -24.663 56.777 1.00 44.41 156 ASP A N 1
ATOM 1197 C CA . ASP A 1 156 ? -31.045 -25.330 56.662 1.00 44.41 156 ASP A CA 1
ATOM 1198 C C . ASP A 1 156 ? -30.287 -25.464 55.333 1.00 44.41 156 ASP A C 1
ATOM 1200 O O . ASP A 1 156 ? -29.210 -26.058 55.312 1.00 44.41 156 ASP A O 1
ATOM 1204 N N . ASN A 1 157 ? -30.678 -24.795 54.251 1.00 40.84 157 ASN A N 1
ATOM 1205 C CA . ASN A 1 157 ? -29.697 -24.508 53.196 1.00 40.84 157 ASN A CA 1
ATOM 1206 C C . ASN A 1 157 ? -30.102 -23.263 52.411 1.00 40.84 157 ASN A C 1
ATOM 1208 O O . ASN A 1 157 ? -31.181 -23.231 51.827 1.00 40.84 157 ASN A O 1
ATOM 1212 N N . GLY A 1 158 ? -29.248 -22.238 52.406 1.00 40.34 158 GLY A N 1
ATOM 1213 C CA . GLY A 1 158 ? -29.492 -20.907 51.834 1.00 40.34 158 GLY A CA 1
ATOM 1214 C C . GLY A 1 158 ? -29.584 -20.856 50.305 1.00 40.34 158 GLY A C 1
ATOM 1215 O O . GLY A 1 158 ? -28.966 -20.002 49.679 1.00 40.34 158 GLY A O 1
ATOM 1216 N N . HIS A 1 159 ? -30.364 -21.741 49.693 1.00 33.12 159 HIS A N 1
ATOM 1217 C CA . HIS A 1 159 ? -30.753 -21.663 48.295 1.00 33.12 159 HIS A CA 1
ATOM 1218 C C . HIS A 1 159 ? -32.232 -21.289 48.204 1.00 33.12 159 HIS A C 1
ATOM 1220 O O . HIS A 1 159 ? -33.116 -22.134 48.330 1.00 33.12 159 HIS A O 1
ATOM 1226 N N . PHE A 1 160 ? -32.503 -20.016 47.907 1.00 33.94 160 PHE A N 1
ATOM 1227 C CA . PHE A 1 160 ? -33.794 -19.620 47.352 1.00 33.94 160 PHE A CA 1
ATOM 1228 C C . PHE A 1 160 ? -33.947 -20.311 45.992 1.00 33.94 160 PHE A C 1
ATOM 1230 O O . PHE A 1 160 ? -33.389 -19.878 44.983 1.00 33.94 160 PHE A O 1
ATOM 1237 N N . LYS A 1 161 ? -34.688 -21.420 45.953 1.00 40.34 161 LYS A N 1
ATOM 1238 C CA . LYS A 1 161 ? -35.165 -21.989 44.696 1.00 40.34 161 LYS A CA 1
ATOM 1239 C C . LYS A 1 161 ? -36.371 -21.168 44.257 1.00 40.34 161 LYS A C 1
ATOM 1241 O O . LYS A 1 161 ? -37.501 -21.461 44.630 1.00 40.34 161 LYS A O 1
ATOM 1246 N N . LEU A 1 162 ? -36.118 -20.121 43.476 1.00 37.75 162 LEU A N 1
ATOM 1247 C CA . LEU A 1 162 ? -37.162 -19.495 42.673 1.00 37.75 162 LEU A CA 1
ATOM 1248 C C . LEU A 1 162 ? -37.677 -20.557 41.700 1.00 37.75 162 LEU A C 1
ATOM 1250 O O . LEU A 1 162 ? -36.962 -21.002 40.802 1.00 37.75 162 LEU A O 1
ATOM 1254 N N . LEU A 1 163 ? -38.910 -21.005 41.924 1.00 41.22 163 LEU A N 1
ATOM 1255 C CA . LEU A 1 163 ? -39.652 -21.772 40.941 1.00 41.22 163 LEU A CA 1
ATOM 1256 C C . LEU A 1 163 ? -39.949 -20.806 39.788 1.00 41.22 163 LEU A C 1
ATOM 1258 O O . LEU A 1 163 ? -40.853 -19.979 39.871 1.00 41.22 163 LEU A O 1
ATOM 1262 N N . SER A 1 164 ? -39.119 -20.852 38.750 1.00 38.06 164 SER A N 1
ATOM 1263 C CA . SER A 1 164 ? -39.325 -20.104 37.517 1.00 38.06 164 SER A CA 1
ATOM 1264 C C . SER A 1 164 ? -40.540 -20.674 36.790 1.00 38.06 164 SER A C 1
ATOM 1266 O O . SER A 1 164 ? -40.424 -21.624 36.017 1.00 38.06 164 SER A O 1
ATOM 1268 N N . ALA A 1 165 ? -41.707 -20.096 37.049 1.00 44.19 165 ALA A N 1
ATOM 1269 C CA . ALA A 1 165 ? -42.774 -20.040 36.066 1.00 44.19 165 ALA A CA 1
ATOM 1270 C C . ALA A 1 165 ? -42.466 -18.857 35.140 1.00 44.19 165 ALA A C 1
ATOM 1272 O O . ALA A 1 165 ? -42.824 -17.729 35.447 1.00 44.19 165 ALA A O 1
ATOM 1273 N N . ASP A 1 166 ? -41.650 -19.117 34.117 1.00 39.62 166 ASP A N 1
ATOM 1274 C CA . ASP A 1 166 ? -41.796 -18.583 32.759 1.00 39.62 166 ASP A CA 1
ATOM 1275 C C . ASP A 1 166 ? -40.608 -19.058 31.912 1.00 39.62 166 ASP A C 1
ATOM 1277 O O . ASP A 1 166 ? -39.438 -18.720 32.111 1.00 39.62 166 ASP A O 1
ATOM 1281 N N . THR A 1 167 ? -40.942 -19.958 31.000 1.00 53.69 167 THR A N 1
ATOM 1282 C CA . THR A 1 167 ? -40.058 -20.648 30.068 1.00 53.69 167 THR A CA 1
ATOM 1283 C C . THR A 1 167 ? -39.744 -19.700 28.910 1.00 53.69 167 THR A C 1
ATOM 1285 O O . THR A 1 167 ? -40.664 -19.358 28.181 1.00 53.69 167 THR A O 1
ATOM 1288 N N . ASP A 1 168 ? -38.484 -19.251 28.795 1.00 48.31 168 ASP A N 1
ATOM 1289 C CA . ASP A 1 168 ? -37.770 -18.978 27.518 1.00 48.31 168 ASP A CA 1
ATOM 1290 C C . ASP A 1 168 ? -36.387 -18.303 27.690 1.00 48.31 168 ASP A C 1
ATOM 1292 O O . ASP A 1 168 ? -35.650 -18.131 26.722 1.00 48.31 168 ASP A O 1
ATOM 1296 N N . VAL A 1 169 ? -35.957 -17.955 28.910 1.00 51.47 169 VAL A N 1
ATOM 1297 C CA . VAL A 1 169 ? -34.709 -17.174 29.119 1.00 51.47 169 VAL A CA 1
ATOM 1298 C C . VAL A 1 169 ? -33.448 -18.043 29.309 1.00 51.47 169 VAL A C 1
ATOM 1300 O O . VAL A 1 169 ? -32.317 -17.566 29.221 1.00 51.47 169 VAL A O 1
ATOM 1303 N N . VAL A 1 170 ? -33.617 -19.347 29.529 1.00 53.12 170 VAL A N 1
ATOM 1304 C CA . VAL A 1 170 ? -32.518 -20.286 29.830 1.00 53.12 170 VAL A CA 1
ATOM 1305 C C . VAL A 1 170 ? -31.525 -20.525 28.667 1.00 53.12 170 VAL A C 1
ATOM 1307 O O . VAL A 1 170 ? -30.341 -20.681 28.965 1.00 53.12 170 VAL A O 1
ATOM 1310 N N . PRO A 1 171 ? -31.889 -20.489 27.364 1.00 54.75 171 PRO A N 1
ATOM 1311 C CA . PRO A 1 171 ? -30.923 -20.762 26.289 1.00 54.75 171 PRO A CA 1
ATOM 1312 C C . PRO A 1 171 ? -29.902 -19.638 26.060 1.00 54.75 171 PRO A C 1
ATOM 1314 O O . PRO A 1 171 ? -28.858 -19.865 25.453 1.00 54.75 171 PRO A O 1
ATOM 1317 N N . ILE A 1 172 ? -30.199 -18.414 26.512 1.00 52.69 172 ILE A N 1
ATOM 1318 C CA . ILE A 1 172 ? -29.350 -17.239 26.266 1.00 52.69 172 ILE A CA 1
ATOM 1319 C C . ILE A 1 172 ? -28.213 -17.177 27.290 1.00 52.69 172 ILE A C 1
ATOM 1321 O O . ILE A 1 172 ? -27.092 -16.813 26.946 1.00 52.69 172 ILE A O 1
ATOM 1325 N N . LEU A 1 173 ? -28.472 -17.592 28.533 1.00 49.62 173 LEU A N 1
ATOM 1326 C CA . LEU A 1 173 ? -27.488 -17.512 29.612 1.00 49.62 173 LEU A CA 1
ATOM 1327 C C . LEU A 1 173 ? -26.350 -18.536 29.463 1.00 49.62 173 LEU A C 1
ATOM 1329 O O . LEU A 1 173 ? -25.237 -18.268 29.898 1.00 49.62 173 LEU A O 1
ATOM 1333 N N . SER A 1 174 ? -26.598 -19.677 28.809 1.00 52.59 174 SER A N 1
ATOM 1334 C CA . SER A 1 174 ? -25.563 -20.689 28.545 1.00 52.59 174 SER A CA 1
ATOM 1335 C C . SER A 1 174 ? -24.669 -20.368 27.343 1.00 52.59 174 SER A C 1
ATOM 1337 O O . SER A 1 174 ? -23.733 -21.113 27.075 1.00 52.59 174 SER A O 1
ATOM 1339 N N . CYS A 1 175 ? -24.975 -19.306 26.587 1.00 54.16 175 CYS A N 1
ATOM 1340 C CA . CYS A 1 175 ? -24.248 -18.923 25.373 1.00 54.16 175 CYS A CA 1
ATOM 1341 C C . CYS A 1 175 ? -23.358 -17.681 25.568 1.00 54.16 175 CYS A C 1
ATOM 1343 O O . CYS A 1 175 ? -22.689 -17.248 24.630 1.00 54.16 175 CYS A O 1
ATOM 1345 N N . ILE A 1 176 ? -23.361 -17.094 26.768 1.00 56.28 176 ILE A N 1
ATOM 1346 C CA . ILE A 1 176 ? -22.501 -15.968 27.128 1.00 56.28 176 ILE A CA 1
ATOM 1347 C C . ILE A 1 176 ? -21.197 -16.568 27.677 1.00 56.28 176 ILE A C 1
ATOM 1349 O O . ILE A 1 176 ? -21.262 -17.256 28.699 1.00 56.28 176 ILE A O 1
ATOM 1353 N N . PRO A 1 177 ? -20.039 -16.351 27.015 1.00 60.62 177 PRO A N 1
ATOM 1354 C CA . PRO A 1 177 ? -18.740 -16.735 27.560 1.00 60.62 177 PRO A CA 1
ATOM 1355 C C . PRO A 1 177 ? -18.626 -16.210 28.985 1.00 60.62 177 PRO A C 1
ATOM 1357 O O . PRO A 1 177 ? -19.070 -15.091 29.267 1.00 60.62 177 PRO A O 1
ATOM 1360 N N . SER A 1 178 ? -18.076 -17.014 29.890 1.00 70.00 178 SER A N 1
ATOM 1361 C CA . SER A 1 178 ? -17.985 -16.593 31.288 1.00 70.00 178 SER A CA 1
ATOM 1362 C C . SER A 1 178 ? -17.190 -15.285 31.391 1.00 70.00 178 SER A C 1
ATOM 1364 O O . SER A 1 178 ? -16.337 -14.995 30.549 1.00 70.00 178 SER A O 1
ATOM 1366 N N . TYR A 1 179 ? -17.476 -14.472 32.410 1.00 64.69 179 TYR A N 1
ATOM 1367 C CA . TYR A 1 179 ? -16.801 -13.185 32.617 1.00 64.69 179 TYR A CA 1
ATOM 1368 C C . TYR A 1 179 ? -15.265 -13.315 32.542 1.00 64.69 179 TYR A C 1
ATOM 1370 O O . TYR A 1 179 ? -14.602 -12.477 31.932 1.00 64.69 179 TYR A O 1
ATOM 1378 N N . ASP A 1 180 ? -14.724 -14.423 33.053 1.00 67.81 180 ASP A N 1
ATOM 1379 C CA . ASP A 1 180 ? -13.294 -14.735 33.025 1.00 67.81 180 ASP A CA 1
ATOM 1380 C C . ASP A 1 180 ? -12.754 -15.011 31.610 1.00 67.81 180 ASP A C 1
ATOM 1382 O O . ASP A 1 180 ? -11.640 -14.600 31.282 1.00 67.81 180 ASP A O 1
ATOM 1386 N N . GLU A 1 181 ? -13.533 -15.654 30.735 1.00 74.69 181 GLU A N 1
ATOM 1387 C CA . GLU A 1 181 ? -13.140 -15.894 29.338 1.00 74.69 181 GLU A CA 1
ATOM 1388 C C . GLU A 1 181 ? -13.102 -14.593 28.536 1.00 74.69 181 GLU A C 1
ATOM 1390 O O . GLU A 1 181 ? -12.188 -14.376 27.740 1.00 74.69 181 GLU A O 1
ATOM 1395 N N . TYR A 1 182 ? -14.067 -13.700 28.770 1.00 75.31 182 TYR A N 1
ATOM 1396 C CA . TYR A 1 182 ?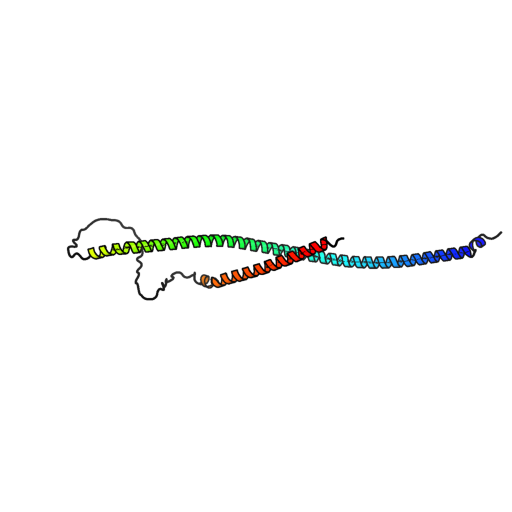 -14.101 -12.399 28.108 1.00 75.31 182 TYR A CA 1
ATOM 1397 C C . TYR A 1 182 ? -12.983 -11.477 28.608 1.00 75.31 182 TYR A C 1
ATOM 1399 O O . TYR A 1 182 ? -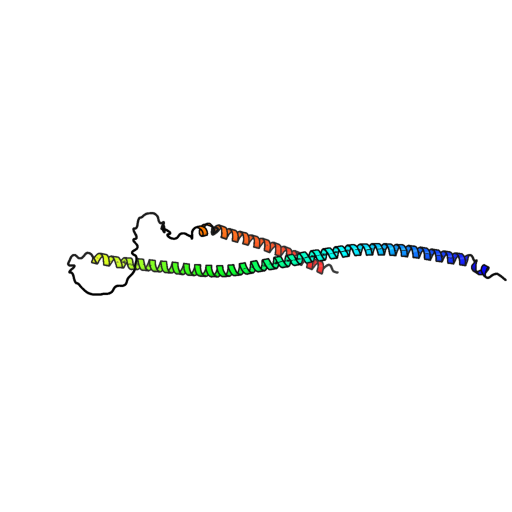12.356 -10.777 27.813 1.00 75.31 182 TYR A O 1
ATOM 1407 N N . GLN A 1 183 ? -12.695 -11.507 29.911 1.00 71.94 183 GLN A N 1
ATOM 1408 C CA . GLN A 1 183 ? -11.588 -10.762 30.506 1.00 71.94 183 GLN A CA 1
ATOM 1409 C C . GLN A 1 183 ? -10.242 -11.223 29.930 1.00 71.94 183 GLN A C 1
ATOM 1411 O O . GLN A 1 183 ? -9.450 -10.389 29.494 1.00 71.94 183 GLN A O 1
ATOM 1416 N N . LYS A 1 184 ? -10.024 -12.540 29.836 1.00 86.88 184 LYS A N 1
ATOM 1417 C CA . LYS A 1 184 ? -8.807 -13.111 29.249 1.00 86.88 184 LYS A CA 1
ATOM 1418 C C . LYS A 1 184 ? -8.657 -12.770 27.764 1.00 86.88 184 LYS A C 1
ATOM 1420 O O . LYS A 1 184 ? -7.578 -12.384 27.332 1.00 86.88 184 LYS A O 1
ATOM 1425 N N . LEU A 1 185 ? -9.749 -12.824 26.997 1.00 86.88 185 LEU A N 1
ATOM 1426 C CA . LEU A 1 185 ? -9.754 -12.420 25.588 1.00 86.88 185 LEU A CA 1
ATOM 1427 C C . LEU A 1 185 ? -9.356 -10.947 25.409 1.00 86.88 185 LEU A C 1
ATOM 1429 O O . LEU A 1 185 ? -8.638 -10.608 24.468 1.00 86.88 185 LEU A O 1
ATOM 1433 N N . LEU A 1 186 ? -9.824 -10.068 26.298 1.00 81.12 186 LEU A N 1
ATOM 1434 C CA . LEU A 1 186 ? -9.484 -8.647 26.257 1.00 81.12 186 LEU A CA 1
ATOM 1435 C C . LEU A 1 186 ? -7.998 -8.412 26.560 1.00 81.12 186 LEU A C 1
ATOM 1437 O O . LEU A 1 186 ? -7.365 -7.570 25.926 1.00 81.12 186 LEU A O 1
ATOM 1441 N N . GLU A 1 187 ? -7.449 -9.170 27.506 1.00 87.25 187 GLU A N 1
ATOM 1442 C CA . GLU A 1 187 ? -6.039 -9.120 27.894 1.00 87.25 187 GLU A CA 1
ATOM 1443 C C . GLU A 1 187 ? -5.132 -9.616 26.757 1.00 87.25 187 GLU A C 1
ATOM 1445 O O . GLU A 1 187 ? -4.171 -8.939 26.392 1.00 87.25 187 GLU A O 1
ATOM 1450 N N . ASP A 1 188 ? -5.504 -10.722 26.104 1.00 91.00 188 ASP A N 1
ATOM 1451 C CA . ASP A 1 188 ? -4.794 -11.259 24.939 1.00 91.00 188 ASP A CA 1
ATOM 1452 C C . ASP A 1 188 ? -4.788 -10.257 23.771 1.00 91.00 188 ASP A C 1
ATOM 1454 O O . ASP A 1 188 ? -3.747 -10.012 23.158 1.00 91.00 188 ASP A O 1
ATOM 1458 N N . LYS A 1 189 ? -5.928 -9.606 23.495 1.00 89.94 189 LYS A N 1
ATOM 1459 C CA . LYS A 1 189 ? -6.016 -8.555 22.467 1.00 89.94 189 LYS A CA 1
ATOM 1460 C C . LYS A 1 189 ? -5.237 -7.295 22.823 1.00 89.94 189 LYS A C 1
ATOM 1462 O O . LYS A 1 189 ? -4.679 -6.656 21.933 1.00 89.94 189 LYS A O 1
ATOM 1467 N N . SER A 1 190 ? -5.175 -6.941 24.103 1.00 85.81 190 SER A N 1
ATOM 1468 C CA . SER A 1 190 ? -4.349 -5.828 24.568 1.00 85.81 190 SER A CA 1
ATOM 1469 C C . SER A 1 190 ? -2.863 -6.116 24.351 1.00 85.81 190 SER A C 1
ATOM 1471 O O . SER A 1 190 ? -2.135 -5.234 23.906 1.00 85.81 190 SER A O 1
ATOM 1473 N N . ASN A 1 191 ? -2.415 -7.343 24.620 1.00 89.69 191 ASN A N 1
ATOM 1474 C CA . ASN A 1 191 ? -1.025 -7.741 24.399 1.00 89.69 191 ASN A CA 1
ATOM 1475 C C . ASN A 1 191 ? -0.670 -7.751 22.903 1.00 89.69 191 ASN A C 1
ATOM 1477 O O . ASN A 1 191 ? 0.359 -7.202 22.517 1.00 89.69 191 ASN A O 1
ATOM 1481 N N . GLU A 1 192 ? -1.562 -8.266 22.051 1.00 91.25 192 GLU A N 1
ATOM 1482 C CA . GLU A 1 192 ? -1.397 -8.231 20.590 1.00 91.25 192 GLU A CA 1
ATOM 1483 C C . GLU A 1 192 ? -1.256 -6.790 20.061 1.00 91.25 192 GLU A C 1
ATOM 1485 O O . GLU A 1 192 ? -0.425 -6.515 19.194 1.00 91.25 192 GLU A O 1
ATOM 1490 N N . LEU A 1 193 ? -2.024 -5.843 20.615 1.00 88.19 193 LEU A N 1
ATOM 1491 C CA . LEU A 1 193 ? -1.926 -4.424 20.260 1.00 88.19 193 LEU A CA 1
ATOM 1492 C C . LEU A 1 193 ? -0.585 -3.800 20.658 1.00 88.19 193 LEU A C 1
ATOM 1494 O O . LEU A 1 193 ? -0.059 -2.982 19.905 1.00 88.19 193 LEU A O 1
ATOM 1498 N N . VAL A 1 194 ? -0.023 -4.183 21.805 1.00 92.38 194 VAL A N 1
ATOM 1499 C CA . VAL A 1 194 ? 1.294 -3.700 22.252 1.00 92.38 194 VAL A CA 1
ATOM 1500 C C . VAL A 1 194 ? 2.400 -4.190 21.315 1.00 92.38 194 VAL A C 1
ATOM 1502 O O . VAL A 1 194 ? 3.277 -3.409 20.932 1.00 92.38 194 VAL A O 1
ATOM 1505 N N . ASP A 1 195 ? 2.342 -5.453 20.892 1.00 91.31 195 ASP A N 1
ATOM 1506 C CA . ASP A 1 195 ? 3.304 -6.012 19.938 1.00 91.31 195 ASP A CA 1
ATOM 1507 C C . ASP A 1 195 ? 3.185 -5.344 18.561 1.00 91.31 195 ASP A C 1
ATOM 1509 O O . ASP A 1 195 ? 4.195 -4.987 17.944 1.00 91.31 195 ASP A O 1
ATOM 1513 N N . LEU A 1 196 ? 1.954 -5.100 18.101 1.00 91.50 196 LEU A N 1
ATOM 1514 C CA . LEU A 1 196 ? 1.704 -4.407 16.841 1.00 91.50 196 LEU A CA 1
ATOM 1515 C C . LEU A 1 196 ? 2.190 -2.950 16.884 1.00 91.50 196 LEU A C 1
ATOM 1517 O O . LEU A 1 196 ? 2.809 -2.478 15.930 1.00 91.50 196 LEU A O 1
ATOM 1521 N N . GLU A 1 197 ? 1.976 -2.240 17.995 1.00 88.94 197 GLU A N 1
ATOM 1522 C CA . GLU A 1 197 ? 2.488 -0.880 18.191 1.00 88.94 197 GLU A CA 1
ATOM 1523 C C . GLU A 1 197 ? 4.021 -0.846 18.113 1.00 88.94 197 GLU A C 1
ATOM 1525 O O . GLU A 1 197 ? 4.602 0.044 17.481 1.00 88.94 197 GLU A O 1
ATOM 1530 N N . LYS A 1 198 ? 4.688 -1.833 18.720 1.00 93.62 198 LYS A N 1
ATOM 1531 C CA . LYS A 1 198 ? 6.144 -1.960 18.660 1.00 93.62 198 LYS A CA 1
ATOM 1532 C C . LYS A 1 198 ? 6.628 -2.183 17.225 1.00 93.62 198 LYS A C 1
ATOM 1534 O O . LYS A 1 198 ? 7.537 -1.476 16.790 1.00 93.62 198 LYS A O 1
ATOM 1539 N N . ALA A 1 199 ? 5.994 -3.085 16.476 1.00 92.94 199 ALA A N 1
ATOM 1540 C CA . ALA A 1 199 ? 6.343 -3.350 15.080 1.00 92.94 199 ALA A CA 1
ATOM 1541 C C . ALA A 1 199 ? 6.177 -2.103 14.190 1.00 92.94 199 ALA A C 1
ATOM 1543 O O . ALA A 1 199 ? 7.042 -1.794 13.369 1.00 92.94 199 ALA A O 1
ATOM 1544 N N . VAL A 1 200 ? 5.099 -1.335 14.387 1.00 92.88 200 VAL A N 1
ATOM 1545 C CA . VAL A 1 200 ? 4.872 -0.074 13.662 1.00 92.88 200 VAL A CA 1
ATOM 1546 C C . VAL A 1 200 ? 5.940 0.966 14.005 1.00 92.88 200 VAL A C 1
ATOM 1548 O O . VAL A 1 200 ? 6.434 1.650 13.107 1.00 92.88 200 VAL A O 1
ATOM 1551 N N . LYS A 1 201 ? 6.338 1.081 15.279 1.00 90.12 201 LYS A N 1
ATOM 1552 C CA . LYS A 1 201 ? 7.421 1.985 15.700 1.00 90.12 201 LYS A CA 1
ATOM 1553 C C . LYS A 1 201 ? 8.763 1.611 15.072 1.00 90.12 201 LYS A C 1
ATOM 1555 O O . LYS A 1 201 ? 9.466 2.505 14.608 1.00 90.12 201 LYS A O 1
ATOM 1560 N N . GLU A 1 202 ? 9.099 0.324 15.021 1.00 94.75 202 GLU A N 1
ATOM 1561 C CA . GLU A 1 202 ? 10.331 -0.169 14.389 1.00 94.75 202 GLU A CA 1
ATOM 1562 C C . GLU A 1 202 ? 10.352 0.135 12.884 1.00 94.75 202 GLU A C 1
ATOM 1564 O O . GLU A 1 202 ? 11.314 0.727 12.390 1.00 94.75 202 GLU A O 1
ATOM 1569 N N . LEU A 1 203 ? 9.260 -0.162 12.170 1.00 95.44 203 LEU A N 1
ATOM 1570 C CA . LEU A 1 203 ? 9.121 0.163 10.746 1.00 95.44 203 LEU A CA 1
ATOM 1571 C C . LEU A 1 203 ? 9.220 1.668 10.485 1.00 95.44 203 LEU A C 1
ATOM 1573 O O . LEU A 1 203 ? 9.908 2.095 9.558 1.00 95.44 203 LEU A O 1
ATOM 1577 N N . LEU A 1 204 ? 8.570 2.491 11.311 1.00 93.50 204 LEU A N 1
ATOM 1578 C CA . LEU A 1 204 ? 8.647 3.945 11.191 1.00 93.50 204 LEU A CA 1
ATOM 1579 C C . LEU A 1 204 ? 10.087 4.442 11.369 1.00 93.50 204 LEU A C 1
ATOM 1581 O O . LEU A 1 204 ? 10.539 5.318 10.629 1.00 93.50 204 LEU A O 1
ATOM 1585 N N . GLN A 1 205 ? 10.818 3.870 12.326 1.00 92.81 205 GLN A N 1
ATOM 1586 C CA . GLN A 1 205 ? 12.207 4.223 12.588 1.00 92.81 205 GLN A CA 1
ATOM 1587 C C . GLN A 1 205 ? 13.124 3.801 11.429 1.00 92.81 205 GLN A C 1
ATOM 1589 O O . GLN A 1 205 ? 13.991 4.579 11.028 1.00 92.81 205 GLN A O 1
ATOM 1594 N N . GLU A 1 206 ? 12.897 2.626 10.835 1.00 94.19 206 GLU A N 1
ATOM 1595 C CA . GLU A 1 206 ? 13.631 2.154 9.656 1.00 94.19 206 GLU A CA 1
ATOM 1596 C C . GLU A 1 206 ? 13.360 3.028 8.425 1.00 94.19 206 GLU A C 1
ATOM 1598 O O . GLU A 1 206 ? 14.298 3.437 7.736 1.00 94.19 206 GLU A O 1
ATOM 1603 N N . ILE A 1 207 ? 12.096 3.381 8.171 1.00 93.31 207 ILE A N 1
ATOM 1604 C CA . ILE A 1 207 ? 11.718 4.291 7.083 1.00 93.31 207 ILE A CA 1
ATOM 1605 C C . ILE A 1 207 ? 12.375 5.652 7.298 1.00 93.31 207 ILE A C 1
ATOM 1607 O O . ILE A 1 207 ? 13.004 6.178 6.382 1.00 93.31 207 ILE A O 1
ATOM 1611 N N . SER A 1 208 ? 12.293 6.208 8.509 1.00 90.38 208 SER A N 1
ATOM 1612 C CA . SER A 1 208 ? 12.919 7.492 8.831 1.00 90.38 208 SER A CA 1
ATOM 1613 C C . SER A 1 208 ? 14.436 7.446 8.639 1.00 90.38 208 SER A C 1
ATOM 1615 O O . SER A 1 208 ? 15.025 8.401 8.126 1.00 90.38 208 SER A O 1
ATOM 1617 N N . HIS A 1 209 ? 15.079 6.335 9.004 1.00 91.06 209 HIS A N 1
ATOM 1618 C CA . HIS A 1 209 ? 16.505 6.134 8.782 1.00 91.06 209 HIS A CA 1
ATOM 1619 C C . HIS A 1 209 ? 16.833 6.060 7.286 1.00 91.06 209 HIS A C 1
ATOM 1621 O O . HIS A 1 209 ? 17.718 6.776 6.825 1.00 91.06 209 HIS A O 1
ATOM 1627 N N . LYS A 1 210 ? 16.080 5.280 6.500 1.00 91.94 210 LYS A N 1
ATOM 1628 C CA . LYS A 1 210 ? 16.258 5.179 5.041 1.00 91.94 210 LYS A CA 1
ATOM 1629 C C . LYS A 1 210 ? 16.030 6.510 4.329 1.00 91.94 210 LYS A C 1
ATOM 1631 O O . LYS A 1 210 ? 16.836 6.875 3.480 1.00 91.94 210 LYS A O 1
ATOM 1636 N N . VAL A 1 211 ? 14.991 7.263 4.695 1.00 93.06 211 VAL A N 1
ATOM 1637 C CA . VAL A 1 211 ? 14.738 8.619 4.173 1.00 93.06 211 VAL A CA 1
ATOM 1638 C C . VAL A 1 211 ? 15.914 9.541 4.483 1.00 93.06 211 VAL A C 1
ATOM 1640 O O . VAL A 1 211 ? 16.353 10.280 3.604 1.00 93.06 211 VAL A O 1
ATOM 1643 N N . THR A 1 212 ? 16.462 9.469 5.699 1.00 84.88 212 THR A N 1
ATOM 1644 C CA . THR A 1 212 ? 17.636 10.261 6.093 1.00 84.88 212 THR A CA 1
ATOM 1645 C C . THR A 1 212 ? 18.854 9.888 5.253 1.00 84.88 212 THR A C 1
ATOM 1647 O O . THR A 1 212 ? 19.461 10.772 4.658 1.00 84.88 212 THR A O 1
ATOM 1650 N N . VAL A 1 213 ? 19.164 8.594 5.124 1.00 86.69 213 VAL A N 1
ATOM 1651 C CA . VAL A 1 213 ? 20.283 8.100 4.308 1.00 86.69 213 VAL A CA 1
ATOM 1652 C C . VAL A 1 213 ? 20.137 8.558 2.858 1.00 86.69 213 VAL A C 1
ATOM 1654 O O . VAL A 1 213 ? 21.047 9.201 2.341 1.00 86.69 213 VAL A O 1
ATOM 1657 N N . TYR A 1 214 ? 18.982 8.337 2.223 1.00 85.06 214 TYR A N 1
ATOM 1658 C CA . TYR A 1 214 ? 18.749 8.771 0.841 1.00 85.06 214 TYR A CA 1
ATOM 1659 C C . TYR A 1 214 ? 18.813 10.291 0.666 1.00 85.06 214 TYR A C 1
ATOM 1661 O O . TYR A 1 214 ? 19.301 10.759 -0.359 1.00 85.06 214 TYR A O 1
ATOM 1669 N N . SER A 1 215 ? 18.395 11.061 1.673 1.00 79.00 215 SER A N 1
ATOM 1670 C CA . SER A 1 215 ? 18.506 12.526 1.657 1.00 79.00 215 SER A CA 1
ATOM 1671 C C . SER A 1 215 ? 19.948 13.012 1.837 1.00 79.00 215 SER A C 1
ATOM 1673 O O . SER A 1 215 ? 20.290 14.090 1.363 1.00 79.00 215 SER A O 1
ATOM 1675 N N . THR A 1 216 ? 20.804 12.231 2.502 1.00 79.31 216 THR A N 1
ATOM 1676 C CA . THR A 1 216 ? 22.229 12.553 2.695 1.00 79.31 216 THR A CA 1
ATOM 1677 C C . THR A 1 216 ? 23.158 11.969 1.627 1.00 79.31 216 THR A C 1
ATOM 1679 O O . THR A 1 216 ? 24.278 12.444 1.490 1.00 79.31 216 THR A O 1
ATOM 1682 N N . CYS A 1 217 ? 22.718 10.977 0.843 1.00 67.44 217 CYS A N 1
ATOM 1683 C CA . CYS A 1 217 ? 23.512 10.323 -0.210 1.00 67.44 217 CYS A CA 1
ATOM 1684 C C . CYS A 1 217 ? 23.466 11.033 -1.581 1.00 67.44 217 CYS A C 1
ATOM 1686 O O . CYS A 1 217 ? 23.801 10.429 -2.598 1.00 67.44 217 CYS A O 1
ATOM 1688 N N . LEU A 1 218 ? 23.077 12.309 -1.622 1.00 52.28 218 LEU A N 1
ATOM 1689 C CA . LEU A 1 218 ? 23.165 13.182 -2.797 1.00 52.28 218 LEU A CA 1
ATOM 1690 C C . LEU A 1 218 ? 24.131 14.343 -2.512 1.00 52.28 218 LEU A C 1
ATOM 1692 O O . LEU A 1 218 ? 23.736 15.504 -2.507 1.00 52.28 218 LEU A O 1
ATOM 1696 N N . PHE A 1 219 ? 25.392 13.989 -2.253 1.00 47.91 219 PHE A N 1
ATOM 1697 C CA . PHE A 1 219 ? 26.601 14.785 -2.493 1.00 47.91 219 PHE A CA 1
ATOM 1698 C C . PHE A 1 219 ? 27.773 13.839 -2.757 1.00 47.91 219 PHE A C 1
ATOM 1700 O O . PHE A 1 219 ? 27.914 12.857 -1.993 1.00 47.91 219 PHE A O 1
#

pLDDT: mean 75.86, std 24.2, range [26.95, 98.5]

Sequence (219 aa):
MPLISDFFSTPAVEYYLRKEANDMKYTAEMVKEALQQAYHAQSSVTEELKQATADIKGTQHLLVSVESETSDSELKVSNATRRLLKLQSDVALVKEKAINTSTSAINTEKEADSINPLADPLKKVSELPGHVMSINSLGEYRFGSSAEIFISADTDNGHFKLLSADTDVVPILSCIPSYDEYQKLLEDKSNELVDLEKAVKELLQEISHKVTVYSTCLF

Foldseek 3Di:
DDDPVVVCPDPVNVVVVVVVVVVVVVVVVVVVVVVVVVVVVVVVVVVVVVVVVVVVVVVVVVVVVVVVVVVVVVVVVVVVVVVVVVVVVVVVVVVVVVVVVVVVVVVVVVVVVVCVVVVVVVVVVVPDDDDPDDDDDDDDDDDDDDDDDDDDDDDDDPDPPDPDPDPDPVVVVVPDPPPVVVVVVVVVVVVVVVVVVVVVVVVVVVVVVVVVCVVPPPD